Protein AF-A0A8C4XN79-F1 (afdb_monomer_lite)

Structure (mmCIF, N/CA/C/O backbone):
data_AF-A0A8C4XN79-F1
#
_entry.id   AF-A0A8C4XN79-F1
#
loop_
_atom_site.group_PDB
_atom_site.id
_atom_site.type_symbol
_atom_site.label_atom_id
_atom_site.label_alt_id
_atom_site.label_comp_id
_atom_site.label_asym_id
_atom_site.label_entity_id
_atom_site.label_seq_id
_atom_site.pdbx_PDB_ins_code
_atom_site.Cartn_x
_atom_site.Cartn_y
_atom_site.Cartn_z
_atom_site.occupancy
_atom_site.B_iso_or_equiv
_atom_site.auth_seq_id
_atom_site.auth_comp_id
_atom_site.auth_asym_id
_atom_site.auth_atom_id
_atom_site.pdbx_PDB_model_num
ATOM 1 N N . LEU A 1 1 ? 3.805 69.579 14.921 1.00 43.69 1 LEU A N 1
ATOM 2 C CA . LEU A 1 1 ? 2.885 69.378 13.776 1.00 43.69 1 LEU A CA 1
ATOM 3 C C . LEU A 1 1 ? 3.523 68.301 12.902 1.00 43.69 1 LEU A C 1
ATOM 5 O O . LEU A 1 1 ? 4.630 68.529 12.460 1.00 43.69 1 LEU A O 1
ATOM 9 N N . GLY A 1 2 ? 3.004 67.099 12.704 1.00 46.47 2 GLY A N 1
ATOM 10 C CA . GLY A 1 2 ? 1.714 66.540 13.060 1.00 46.47 2 GLY A CA 1
ATOM 11 C C . GLY A 1 2 ? 1.838 65.043 13.346 1.00 46.47 2 GLY A C 1
ATOM 12 O O . GLY A 1 2 ? 2.833 64.395 13.024 1.00 46.47 2 GLY A O 1
ATOM 13 N N . GLN A 1 3 ? 0.814 64.550 14.029 1.00 43.94 3 GLN A N 1
ATOM 14 C CA . GLN A 1 3 ? 0.565 63.145 14.293 1.00 43.94 3 GLN A CA 1
ATOM 15 C C . GLN A 1 3 ? 0.456 62.364 12.977 1.00 43.94 3 GLN A C 1
ATOM 17 O O . GLN A 1 3 ? -0.151 62.855 12.030 1.00 43.94 3 GLN A O 1
ATOM 22 N N . VAL A 1 4 ? 0.970 61.134 12.944 1.00 50.03 4 VAL A N 1
ATOM 23 C CA . VAL A 1 4 ? 0.563 60.135 11.945 1.00 50.03 4 VAL A CA 1
ATOM 24 C C . VAL A 1 4 ? -0.062 58.965 12.691 1.00 50.03 4 VAL A C 1
ATOM 26 O O . VAL A 1 4 ? 0.582 58.013 13.119 1.00 50.03 4 VAL A O 1
ATOM 29 N N . GLU A 1 5 ? -1.327 59.211 12.989 1.00 49.41 5 GLU A N 1
ATOM 30 C CA . GLU A 1 5 ? -2.488 58.338 12.878 1.00 49.41 5 GLU A CA 1
ATOM 31 C C . GLU A 1 5 ? -2.290 56.812 12.875 1.00 49.41 5 GLU A C 1
ATOM 33 O O . GLU A 1 5 ? -1.702 56.182 11.996 1.00 49.41 5 GLU A O 1
ATOM 38 N N . VAL A 1 6 ? -2.914 56.227 13.894 1.00 50.88 6 VAL A N 1
ATOM 39 C CA . VAL A 1 6 ? -3.158 54.809 14.125 1.00 50.88 6 VAL A CA 1
ATOM 40 C C . VAL A 1 6 ? -4.027 54.230 13.005 1.00 50.88 6 VAL A C 1
ATOM 42 O O . VAL A 1 6 ? -5.149 54.674 12.796 1.00 50.88 6 VAL A O 1
ATOM 45 N N . SER A 1 7 ? -3.577 53.151 12.365 1.00 47.12 7 SER A N 1
ATOM 46 C CA . SER A 1 7 ? -4.449 52.283 11.560 1.00 47.12 7 SER A CA 1
ATOM 47 C C . SER A 1 7 ? -4.355 50.837 12.039 1.00 47.12 7 SER A C 1
ATOM 49 O O . SER A 1 7 ? -3.607 50.009 11.523 1.00 47.12 7 SER A O 1
ATOM 51 N N . ARG A 1 8 ? -5.144 50.530 13.076 1.00 52.97 8 ARG A N 1
ATOM 52 C CA . ARG A 1 8 ? -5.480 49.160 13.481 1.00 52.97 8 ARG A CA 1
ATOM 53 C C . ARG A 1 8 ? -6.536 48.617 12.519 1.00 52.97 8 ARG A C 1
ATOM 55 O O . ARG A 1 8 ? -7.721 48.894 12.675 1.00 52.97 8 ARG A O 1
ATOM 62 N N . GLN A 1 9 ? -6.116 47.815 11.546 1.00 51.97 9 GLN A N 1
ATOM 63 C CA . GLN A 1 9 ? -7.045 47.048 10.716 1.00 51.97 9 GLN A CA 1
ATOM 64 C C . GLN A 1 9 ? -7.638 45.894 11.539 1.00 51.97 9 GLN A C 1
ATOM 66 O O . GLN A 1 9 ? -6.964 44.922 11.880 1.00 51.97 9 GLN A O 1
ATOM 71 N N . PHE A 1 10 ? -8.913 46.036 11.895 1.00 43.09 10 PHE A N 1
ATOM 72 C CA . PHE A 1 10 ? -9.718 45.036 12.590 1.00 43.09 10 PHE A CA 1
ATOM 73 C C . PHE A 1 10 ? -10.277 44.044 11.556 1.00 43.09 10 PHE A C 1
ATOM 75 O O . PHE A 1 10 ? -11.201 44.354 10.808 1.00 43.09 10 PHE A O 1
ATOM 82 N N . ILE A 1 11 ? -9.706 42.840 11.482 1.00 51.78 11 ILE A N 1
ATOM 83 C CA . ILE A 1 11 ? -10.204 41.779 10.595 1.00 51.78 11 ILE A CA 1
ATOM 84 C C . ILE A 1 11 ? -11.371 41.067 11.288 1.00 51.78 11 ILE A C 1
ATOM 86 O O . ILE A 1 11 ? -11.181 40.272 12.212 1.00 51.78 11 ILE A O 1
ATOM 90 N N . HIS A 1 12 ? -12.593 41.321 10.819 1.00 50.78 12 HIS A N 1
ATOM 91 C CA . HIS A 1 12 ? -13.778 40.561 11.210 1.00 50.78 12 HIS A CA 1
ATOM 92 C C . HIS A 1 12 ? -13.696 39.123 10.669 1.00 50.78 12 HIS A C 1
ATOM 94 O O . HIS A 1 12 ? -13.828 38.876 9.471 1.00 50.78 12 HIS A O 1
ATOM 100 N N . LYS A 1 13 ? -13.528 38.136 11.558 1.00 50.53 13 LYS A N 1
ATOM 101 C CA . LYS A 1 13 ? -13.723 36.717 11.224 1.00 50.53 13 LYS A CA 1
ATOM 102 C C . LYS A 1 13 ? -15.222 36.417 11.146 1.00 50.53 13 LYS A C 1
ATOM 104 O O . LYS A 1 13 ? -15.868 36.158 12.158 1.00 50.53 13 LYS A O 1
ATOM 109 N N . SER A 1 14 ? -15.768 36.442 9.934 1.00 48.00 14 SER A N 1
ATOM 110 C CA . SER A 1 14 ? -17.121 35.964 9.640 1.00 48.00 14 SER A CA 1
ATOM 111 C C . SER A 1 14 ? -17.195 34.442 9.830 1.00 48.00 14 SER A C 1
ATOM 113 O O . SER A 1 14 ? -16.589 33.676 9.079 1.00 48.00 14 SER A O 1
ATOM 115 N N . GLN A 1 15 ? -17.919 33.983 10.855 1.00 52.91 15 GLN A N 1
ATOM 116 C CA . GLN A 1 15 ? -18.261 32.569 11.019 1.00 52.91 15 GLN A CA 1
ATOM 117 C C . GLN A 1 15 ? -19.412 32.206 10.071 1.00 52.91 15 GLN A C 1
ATOM 119 O O . GLN A 1 15 ? -20.585 32.369 10.405 1.00 52.91 15 GLN A O 1
ATOM 124 N N . ARG A 1 16 ? -19.095 31.647 8.899 1.00 50.12 16 ARG A N 1
ATOM 125 C CA . ARG A 1 16 ? -20.084 30.921 8.089 1.00 50.12 16 ARG A CA 1
ATOM 126 C C . ARG A 1 16 ? -20.371 29.565 8.740 1.00 50.12 16 ARG A C 1
ATOM 128 O O . ARG A 1 16 ? -19.632 28.603 8.549 1.00 50.12 16 ARG A O 1
ATOM 135 N N . ARG A 1 17 ? -21.458 29.478 9.514 1.00 51.34 17 ARG A N 1
ATOM 136 C CA . ARG A 1 17 ? -22.059 28.194 9.909 1.00 51.34 17 ARG A CA 1
ATOM 137 C C . ARG A 1 17 ? -22.657 27.532 8.668 1.00 51.34 17 ARG A C 1
ATOM 139 O O . ARG A 1 17 ? -23.743 27.899 8.233 1.00 51.34 17 ARG A O 1
ATOM 146 N N . PHE A 1 18 ? -21.972 26.534 8.121 1.00 43.84 18 PHE A N 1
ATOM 147 C CA . PHE A 1 18 ? -22.577 25.609 7.167 1.00 43.84 18 PHE A CA 1
ATOM 148 C C . PHE A 1 18 ? -23.538 24.681 7.917 1.00 43.84 18 PHE A C 1
ATOM 150 O O . PHE A 1 18 ? -23.127 23.786 8.655 1.00 43.84 18 PHE A O 1
ATOM 157 N N . ARG A 1 19 ? -24.839 24.931 7.759 1.00 52.09 19 ARG A N 1
ATOM 158 C CA . ARG A 1 19 ? -25.913 24.064 8.244 1.00 52.09 19 ARG A CA 1
ATOM 159 C C . ARG A 1 19 ? -26.124 22.964 7.201 1.00 52.09 19 ARG A C 1
ATOM 161 O O . ARG A 1 19 ? -26.831 23.164 6.221 1.00 52.09 19 ARG A O 1
ATOM 168 N N . LEU A 1 20 ? -25.466 21.820 7.379 1.00 53.00 20 LEU A N 1
ATOM 169 C CA . LEU A 1 20 ? -25.730 20.639 6.557 1.00 53.00 20 LEU A CA 1
ATOM 170 C C . LEU A 1 20 ? -27.061 20.030 7.006 1.00 53.00 20 LEU A C 1
ATOM 172 O O . LEU A 1 20 ? -27.154 19.419 8.070 1.00 53.00 20 LEU A O 1
ATOM 176 N N . HIS A 1 21 ? -28.103 20.237 6.206 1.00 55.97 21 HIS A N 1
ATOM 177 C CA . HIS A 1 21 ? -29.337 19.475 6.310 1.00 55.97 21 HIS A CA 1
ATOM 178 C C . HIS A 1 21 ? -29.044 18.043 5.847 1.00 55.97 21 HIS A C 1
ATOM 180 O O . HIS A 1 21 ? -28.677 17.814 4.697 1.00 55.97 21 HIS A O 1
ATOM 186 N N . LEU A 1 22 ? -29.164 17.083 6.763 1.00 48.03 22 LEU A N 1
ATOM 187 C CA . LEU A 1 22 ? -29.138 15.660 6.445 1.00 48.03 22 LEU A CA 1
ATOM 188 C C . LEU A 1 22 ? -30.399 15.324 5.643 1.00 48.03 22 LEU A C 1
ATOM 190 O O . LEU A 1 22 ? -31.500 15.242 6.184 1.00 48.03 22 LEU A O 1
ATOM 194 N N . PHE A 1 23 ? -30.209 15.164 4.339 1.00 42.38 23 PHE A N 1
ATOM 195 C CA . PHE A 1 23 ? -31.161 14.572 3.413 1.00 42.38 23 PHE A CA 1
ATOM 196 C C . PHE A 1 23 ? -31.380 13.109 3.838 1.00 42.38 23 PHE A C 1
ATOM 198 O O . PHE A 1 23 ? -30.448 12.307 3.808 1.00 42.38 23 PHE A O 1
ATOM 205 N N . SER A 1 24 ? -32.581 12.772 4.309 1.00 49.34 24 SER A N 1
ATOM 206 C CA . SER A 1 24 ? -32.962 11.382 4.593 1.00 49.34 24 SER A CA 1
ATOM 207 C C . SER A 1 24 ? -33.430 10.730 3.291 1.00 49.34 24 SER A C 1
ATOM 209 O O . SER A 1 24 ? -34.376 11.246 2.695 1.00 49.34 24 SER A O 1
ATOM 211 N N . PRO A 1 25 ? -32.834 9.620 2.823 1.00 50.78 25 PRO A N 1
ATOM 212 C CA . PRO A 1 25 ? -33.398 8.887 1.707 1.00 50.78 25 PRO A CA 1
ATOM 213 C C . PRO A 1 25 ? -34.549 8.016 2.215 1.00 50.78 25 PRO A C 1
ATOM 215 O O . PRO A 1 25 ? -34.358 7.104 3.021 1.00 50.78 25 PRO A O 1
ATOM 218 N N . ALA A 1 26 ? -35.753 8.328 1.740 1.00 47.53 26 ALA A N 1
ATOM 219 C CA . ALA A 1 26 ? -36.916 7.465 1.848 1.00 47.53 26 ALA A CA 1
ATOM 220 C C . ALA A 1 26 ? -36.647 6.150 1.099 1.00 47.53 26 ALA A C 1
ATOM 222 O O . ALA A 1 26 ? -36.217 6.150 -0.055 1.00 47.53 26 ALA A O 1
ATOM 223 N N . LEU A 1 27 ? -36.894 5.025 1.767 1.00 46.56 27 LEU A N 1
ATOM 224 C CA . LEU A 1 27 ? -36.849 3.699 1.162 1.00 46.56 27 LEU A CA 1
ATOM 225 C C . LEU A 1 27 ? -37.994 3.577 0.146 1.00 46.56 27 LEU A C 1
ATOM 227 O O . LEU A 1 27 ? -39.161 3.493 0.528 1.00 46.56 27 LEU A O 1
ATOM 231 N N . LEU A 1 28 ? -37.657 3.550 -1.146 1.00 43.03 28 LEU A N 1
ATOM 232 C CA . LEU A 1 28 ? -38.574 3.098 -2.187 1.00 43.03 28 LEU A CA 1
ATOM 233 C C . LEU A 1 28 ? -38.871 1.610 -1.971 1.00 43.03 28 LEU A C 1
ATOM 235 O O . LEU A 1 28 ? -38.028 0.739 -2.186 1.00 43.03 28 LEU A O 1
ATOM 239 N N . ARG A 1 29 ? -40.103 1.333 -1.552 1.00 41.06 29 ARG A N 1
ATOM 240 C CA . ARG A 1 29 ? -40.714 0.007 -1.551 1.00 41.06 29 ARG A CA 1
ATOM 241 C C . ARG A 1 29 ? -41.004 -0.376 -3.003 1.00 41.06 29 ARG A C 1
ATOM 243 O O . ARG A 1 29 ? -41.973 0.100 -3.585 1.00 41.06 29 ARG A O 1
ATOM 250 N N . SER A 1 30 ? -40.147 -1.205 -3.595 1.00 43.47 30 SER A N 1
ATOM 251 C CA . SER A 1 30 ? -40.424 -1.830 -4.890 1.00 43.47 30 SER A CA 1
ATOM 252 C C . SER A 1 30 ? -41.554 -2.846 -4.718 1.00 43.47 30 SER A C 1
ATOM 254 O O . SER A 1 30 ? -41.445 -3.798 -3.948 1.00 43.47 30 SER A O 1
ATOM 256 N N . SER A 1 31 ? -42.670 -2.581 -5.391 1.00 46.28 31 SER A N 1
ATOM 257 C CA . SER A 1 31 ? -43.818 -3.469 -5.512 1.00 46.28 31 SER A CA 1
ATOM 258 C C . SER A 1 31 ? -43.579 -4.404 -6.696 1.00 46.28 31 SER A C 1
ATOM 260 O O . SER A 1 31 ? -43.940 -4.071 -7.823 1.00 46.28 31 SER A O 1
ATOM 262 N N . SER A 1 32 ? -42.977 -5.570 -6.463 1.00 46.53 32 SER A N 1
ATOM 263 C CA . SER A 1 32 ? -43.053 -6.678 -7.415 1.00 46.53 32 SER A CA 1
ATOM 264 C C . SER A 1 32 ? -44.368 -7.421 -7.185 1.00 46.53 32 SER A C 1
ATOM 266 O O . SER A 1 32 ? -44.519 -8.217 -6.259 1.00 46.53 32 SER A O 1
ATOM 268 N N . GLY A 1 33 ? -45.357 -7.113 -8.024 1.00 50.25 33 GLY A N 1
ATOM 269 C CA . GLY A 1 33 ? -46.567 -7.912 -8.136 1.00 50.25 33 GLY A CA 1
ATOM 270 C C . GLY A 1 33 ? -46.203 -9.296 -8.662 1.00 50.25 33 GLY A C 1
ATOM 271 O O . GLY A 1 33 ? -45.730 -9.432 -9.786 1.00 50.25 33 GLY A O 1
ATOM 272 N N . SER A 1 34 ? -46.416 -10.319 -7.843 1.00 44.28 34 SER A N 1
ATOM 273 C CA . SER A 1 34 ? -46.458 -11.705 -8.293 1.00 44.28 34 SER A CA 1
ATOM 274 C C . SER A 1 34 ? -47.872 -12.198 -8.013 1.00 44.28 34 SER A C 1
ATOM 276 O O . SER A 1 34 ? -48.238 -12.437 -6.862 1.00 44.28 34 SER A O 1
ATOM 278 N N . SER A 1 35 ? -48.707 -12.220 -9.056 1.00 46.69 35 SER A N 1
ATOM 279 C C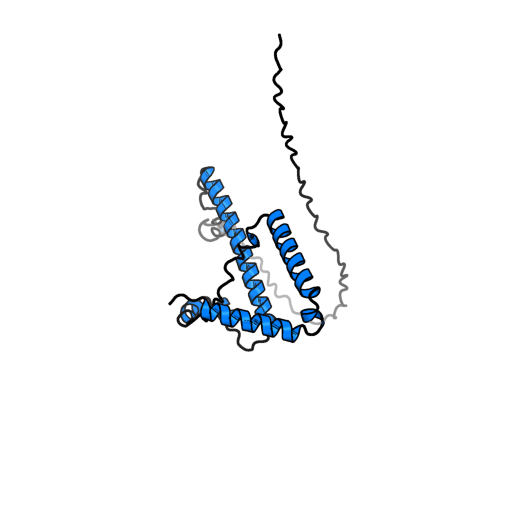A . SER A 1 35 ? -50.068 -12.741 -8.979 1.00 46.69 35 SER A CA 1
ATOM 280 C C . SER A 1 35 ? -49.991 -14.251 -8.795 1.00 46.69 35 SER A C 1
ATOM 282 O O . SER A 1 35 ? -49.623 -14.986 -9.712 1.00 46.69 35 SER A O 1
ATOM 284 N N . TRP A 1 36 ? -50.317 -14.713 -7.597 1.00 46.03 36 TRP A N 1
ATOM 285 C CA . TRP A 1 36 ? -50.472 -16.131 -7.320 1.00 46.03 36 TRP A CA 1
ATOM 286 C C . TRP A 1 36 ? -51.789 -16.604 -7.951 1.00 46.03 36 TRP A C 1
ATOM 288 O O . TRP A 1 36 ? -52.860 -16.139 -7.564 1.00 46.03 36 TRP A O 1
ATOM 298 N N . VAL A 1 37 ? -51.710 -17.494 -8.942 1.00 58.62 37 VAL A N 1
ATOM 299 C CA . VAL A 1 37 ? -52.872 -18.210 -9.490 1.00 58.62 37 VAL A CA 1
ATOM 300 C C . VAL A 1 37 ? -52.920 -19.581 -8.813 1.00 58.62 37 VAL A C 1
ATOM 302 O O . VAL A 1 37 ? -51.930 -20.311 -8.890 1.00 58.62 37 VAL A O 1
ATOM 305 N N . PRO A 1 38 ? -54.017 -19.952 -8.130 1.00 63.94 38 PRO A N 1
ATOM 306 C CA . PRO A 1 38 ? -54.120 -21.264 -7.503 1.00 63.94 38 PRO A CA 1
ATOM 307 C C . PRO A 1 38 ? -54.410 -22.368 -8.543 1.00 63.94 38 PRO A C 1
ATOM 309 O O . PRO A 1 38 ? -55.173 -22.133 -9.483 1.00 63.94 38 PRO A O 1
ATOM 312 N N . PRO A 1 39 ? -53.841 -23.580 -8.387 1.00 67.25 39 PRO A N 1
ATOM 313 C CA . PRO A 1 39 ? -54.170 -24.737 -9.221 1.00 67.25 39 PRO A CA 1
ATOM 314 C C . PRO A 1 39 ? -55.538 -25.355 -8.848 1.00 67.25 39 PRO A C 1
ATOM 316 O O . PRO A 1 39 ? -56.005 -25.173 -7.719 1.00 67.25 39 PRO A O 1
ATOM 319 N N . PRO A 1 40 ? -56.193 -26.089 -9.773 1.00 60.50 40 PRO A N 1
ATOM 320 C CA . PRO A 1 40 ? -57.536 -26.626 -9.569 1.00 60.50 40 PRO A CA 1
ATOM 321 C C . PRO A 1 40 ? -57.562 -27.789 -8.568 1.00 60.50 40 PRO A C 1
ATOM 323 O O . PRO A 1 40 ? -56.630 -28.586 -8.470 1.00 60.50 40 PRO A O 1
ATOM 326 N N . ALA A 1 41 ? -58.670 -27.868 -7.831 1.00 53.31 41 ALA A N 1
ATOM 327 C CA . ALA A 1 41 ? -58.903 -28.822 -6.756 1.00 53.31 41 ALA A CA 1
ATOM 328 C C . ALA A 1 41 ? -58.930 -30.286 -7.240 1.00 53.31 41 ALA A C 1
ATOM 330 O O . ALA A 1 41 ? -59.627 -30.587 -8.213 1.00 53.31 41 ALA A O 1
ATOM 331 N N . PRO A 1 42 ? -58.280 -31.224 -6.525 1.00 47.28 42 PRO A N 1
ATOM 332 C CA . PRO A 1 42 ? -58.563 -32.636 -6.687 1.00 47.28 42 PRO A CA 1
ATOM 333 C C . PRO A 1 42 ? -59.823 -33.035 -5.908 1.00 47.28 42 PRO A C 1
ATOM 335 O O . PRO A 1 42 ? -59.984 -32.789 -4.713 1.00 47.28 42 PRO A O 1
ATOM 338 N N . SER A 1 43 ? -60.705 -33.658 -6.681 1.00 51.03 43 SER A N 1
ATOM 339 C CA . SER A 1 43 ? -61.895 -34.440 -6.365 1.00 51.03 43 SER A CA 1
ATOM 340 C C . SER A 1 43 ? -61.923 -35.161 -5.016 1.00 51.03 43 SER A C 1
ATOM 342 O O . SER A 1 43 ? -60.962 -35.806 -4.599 1.00 51.03 43 SER A O 1
ATOM 344 N N . GLN A 1 44 ? -63.117 -35.143 -4.421 1.00 53.53 44 GLN A N 1
ATOM 345 C CA . GLN A 1 44 ? -63.514 -35.916 -3.252 1.00 53.53 44 GLN A CA 1
ATOM 346 C C . GLN A 1 44 ? -63.206 -37.410 -3.392 1.00 53.53 44 GLN A C 1
ATOM 348 O O . GLN A 1 44 ? -63.661 -38.048 -4.341 1.00 53.53 44 GLN A O 1
ATOM 353 N N . GLN A 1 45 ? -62.559 -37.980 -2.376 1.00 46.72 45 GLN A N 1
ATOM 354 C CA . GLN A 1 45 ? -62.860 -39.323 -1.882 1.00 46.72 45 GLN A CA 1
ATOM 355 C C . GLN A 1 45 ? -62.192 -39.551 -0.525 1.00 46.72 45 GLN A C 1
ATOM 357 O O . GLN A 1 45 ? -60.995 -39.337 -0.360 1.00 46.72 45 GLN A O 1
ATOM 362 N N . GLY A 1 46 ? -62.991 -39.998 0.444 1.00 39.44 46 GLY A N 1
ATOM 363 C CA . GLY A 1 46 ? -62.516 -40.427 1.757 1.00 39.44 46 GLY A CA 1
ATOM 364 C C . GLY A 1 46 ? -63.291 -39.809 2.912 1.00 39.44 46 GLY A C 1
ATOM 365 O O . GLY A 1 46 ? -62.763 -38.968 3.633 1.00 39.44 46 GLY A O 1
ATOM 366 N N . ARG A 1 47 ? -64.534 -40.263 3.132 1.00 50.22 47 ARG A N 1
ATOM 367 C CA . ARG A 1 47 ? -65.183 -40.129 4.444 1.00 50.22 47 ARG A CA 1
ATOM 368 C C . ARG A 1 47 ? -64.276 -40.786 5.481 1.00 50.22 47 ARG A C 1
ATOM 370 O O . ARG A 1 47 ? -64.116 -42.003 5.471 1.00 50.22 47 ARG A O 1
ATOM 377 N N . ARG A 1 48 ? -63.725 -39.990 6.389 1.00 50.34 48 ARG A N 1
ATOM 378 C CA . ARG A 1 48 ? -63.273 -40.463 7.695 1.00 50.34 48 ARG A CA 1
ATOM 379 C C . ARG A 1 48 ? -64.209 -39.860 8.729 1.00 50.34 48 ARG A C 1
ATOM 381 O O . ARG A 1 48 ? -64.467 -38.662 8.724 1.00 50.34 48 ARG A O 1
ATOM 388 N N . THR A 1 49 ? -64.797 -40.739 9.524 1.00 52.09 49 THR A N 1
ATOM 389 C CA . THR A 1 49 ? -65.696 -40.434 10.632 1.00 52.09 49 THR A CA 1
ATOM 390 C C . THR A 1 49 ? -65.025 -39.448 11.579 1.00 52.09 49 THR A C 1
ATOM 392 O O . THR A 1 49 ? -63.941 -39.730 12.088 1.00 52.09 49 THR A O 1
ATOM 395 N N . ALA A 1 50 ? -65.660 -38.297 11.795 1.00 52.97 50 ALA A N 1
ATOM 396 C CA . ALA A 1 50 ? -65.245 -37.343 12.807 1.00 52.97 50 ALA A CA 1
ATOM 397 C C . ALA A 1 50 ? -65.474 -37.976 14.183 1.00 52.97 50 ALA A C 1
ATOM 399 O O . ALA A 1 50 ? -66.606 -38.056 14.660 1.00 52.97 50 ALA A O 1
ATOM 400 N N . VAL A 1 51 ? -64.405 -38.460 14.809 1.00 53.75 51 VAL A N 1
ATOM 401 C CA . VAL A 1 51 ? -64.369 -38.477 16.267 1.00 53.75 51 VAL A CA 1
ATOM 402 C C . VAL A 1 51 ? -64.280 -37.012 16.687 1.00 53.75 51 VAL A C 1
ATOM 404 O O . VAL A 1 51 ? -63.448 -36.257 16.184 1.00 53.75 51 VAL A O 1
ATOM 407 N N . ASN A 1 52 ? -65.235 -36.563 17.497 1.00 62.31 52 ASN A N 1
ATOM 408 C CA . ASN A 1 52 ? -65.238 -35.210 18.038 1.00 62.31 52 ASN A CA 1
ATOM 409 C C . ASN A 1 52 ? -64.108 -35.120 19.072 1.00 62.31 52 ASN A C 1
ATOM 411 O O . ASN A 1 52 ? -64.327 -35.312 20.263 1.00 62.31 52 ASN A O 1
ATOM 415 N N . ASP A 1 53 ? -62.897 -34.829 18.601 1.00 56.59 53 ASP A N 1
ATOM 416 C CA . ASP A 1 53 ? -61.707 -34.618 19.437 1.00 56.59 53 ASP A CA 1
ATOM 417 C C . ASP A 1 53 ? -61.775 -33.304 20.244 1.00 56.59 53 ASP A C 1
ATOM 419 O O . ASP A 1 53 ? -60.922 -33.028 21.085 1.00 56.59 53 ASP A O 1
ATOM 423 N N . PHE A 1 54 ? -62.815 -32.493 20.031 1.00 56.38 54 PHE A N 1
ATOM 424 C CA . PHE A 1 54 ? -63.088 -31.273 20.786 1.00 56.38 54 PHE A CA 1
ATOM 425 C C . PHE A 1 54 ? -64.157 -31.524 21.848 1.00 56.38 54 PHE A C 1
ATOM 427 O O . PHE A 1 54 ? -65.262 -30.985 21.791 1.00 56.38 54 PHE A O 1
ATOM 434 N N . CYS A 1 55 ? -63.822 -32.335 22.851 1.00 62.88 55 CYS A N 1
ATOM 435 C CA . CYS A 1 55 ? -64.479 -32.176 24.140 1.00 62.88 55 CYS A CA 1
ATOM 436 C C . CYS A 1 55 ? -64.028 -30.815 24.685 1.00 62.88 55 CYS A C 1
ATOM 438 O O . CYS A 1 55 ? -62.832 -30.605 24.898 1.00 62.88 55 CYS A O 1
ATOM 440 N N . ALA A 1 56 ? -64.956 -29.865 24.821 1.00 65.81 56 ALA A N 1
ATOM 441 C CA . ALA A 1 56 ? -64.654 -28.570 25.414 1.00 65.81 56 ALA A CA 1
ATOM 442 C C . ALA A 1 56 ? -64.066 -28.818 26.813 1.00 65.81 56 ALA A C 1
ATOM 444 O O . ALA A 1 56 ? -64.745 -29.433 27.640 1.00 65.81 56 ALA A O 1
ATOM 445 N N . PRO A 1 57 ? -62.818 -28.405 27.092 1.00 66.88 57 PRO A N 1
ATOM 446 C CA . PRO A 1 57 ? -62.247 -28.607 28.410 1.00 66.88 57 PRO A CA 1
ATOM 447 C C . PRO A 1 57 ? -63.099 -27.833 29.416 1.00 66.88 57 PRO A C 1
ATOM 449 O O . PRO A 1 57 ? -63.323 -26.634 29.242 1.00 66.88 57 PRO A O 1
ATOM 452 N N . THR A 1 58 ? -63.586 -28.507 30.455 1.00 70.56 58 THR A N 1
ATOM 453 C CA . THR A 1 58 ? -64.221 -27.854 31.601 1.00 70.56 58 THR A CA 1
ATOM 454 C C . THR A 1 58 ? -63.138 -27.062 32.329 1.00 70.56 58 THR A C 1
ATOM 456 O O . THR A 1 58 ? -62.371 -27.616 33.113 1.00 70.56 58 THR A O 1
ATOM 459 N N . ILE A 1 59 ? -62.998 -25.781 31.985 1.00 69.88 59 ILE A N 1
ATOM 460 C CA . ILE A 1 59 ? -62.001 -24.894 32.586 1.00 69.88 59 ILE A CA 1
ATOM 461 C C . ILE A 1 59 ? -62.597 -24.353 33.883 1.00 69.88 59 ILE A C 1
ATOM 463 O O . ILE A 1 59 ? -63.527 -23.550 33.864 1.00 69.88 59 ILE A O 1
ATOM 467 N N . ASP A 1 60 ? -62.056 -24.817 35.001 1.00 72.56 60 ASP A N 1
ATOM 468 C CA . ASP A 1 60 ? -62.445 -24.389 36.341 1.00 72.56 60 ASP A CA 1
ATOM 469 C C . ASP A 1 60 ? -61.967 -22.935 36.573 1.00 72.56 60 ASP A C 1
ATOM 471 O O . ASP A 1 60 ? -60.774 -22.665 36.366 1.00 72.56 60 ASP A 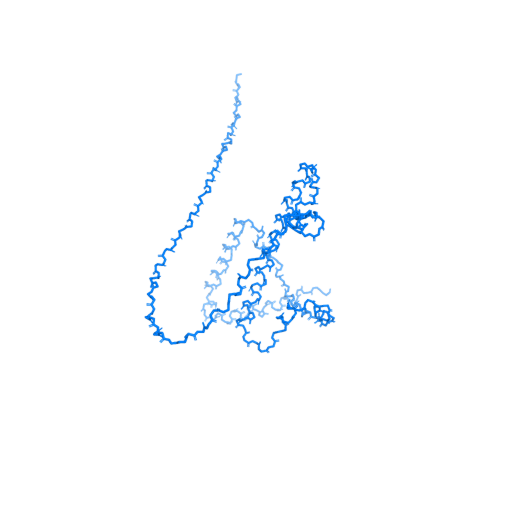O 1
ATOM 475 N N . PRO A 1 61 ? -62.833 -21.969 36.951 1.00 74.44 61 PRO A N 1
ATOM 476 C CA . PRO A 1 61 ? -62.483 -20.543 37.034 1.00 74.44 61 PRO A CA 1
ATOM 477 C C . PRO A 1 61 ? -61.306 -20.239 37.970 1.00 74.44 61 PRO A C 1
ATOM 479 O O . PRO A 1 61 ? -60.548 -19.302 37.715 1.00 74.44 61 PRO A O 1
ATOM 482 N N . ASP A 1 62 ? -61.080 -21.067 38.989 1.00 68.12 62 ASP A N 1
ATOM 483 C CA . ASP A 1 62 ? -59.960 -20.903 39.918 1.00 68.12 62 ASP A CA 1
ATOM 484 C C . ASP A 1 62 ? -58.601 -21.249 39.278 1.00 68.12 62 ASP A C 1
ATOM 486 O O . ASP A 1 62 ? -57.569 -20.694 39.657 1.00 68.12 62 ASP A O 1
ATOM 490 N N . THR A 1 63 ? -58.581 -22.083 38.229 1.00 66.06 63 THR A N 1
ATOM 491 C CA . THR A 1 63 ? -57.355 -22.422 37.474 1.00 66.06 63 THR A CA 1
ATOM 492 C C . THR A 1 63 ? -56.938 -21.342 36.469 1.00 66.06 63 THR A C 1
ATOM 494 O O . THR A 1 63 ? -55.781 -21.307 36.037 1.00 66.06 63 THR A O 1
ATOM 497 N N . LEU A 1 64 ? -57.850 -20.423 36.125 1.00 67.19 64 LEU A N 1
ATOM 498 C CA . LEU A 1 64 ? -57.563 -19.242 35.302 1.00 67.19 64 LEU A CA 1
ATOM 499 C C . LEU A 1 64 ? -56.814 -18.159 36.085 1.00 67.19 64 LEU A C 1
ATOM 501 O O . LEU A 1 64 ? -56.109 -17.344 35.484 1.00 67.19 64 LEU A O 1
ATOM 505 N N . VAL A 1 65 ? -56.899 -18.166 37.419 1.00 75.00 65 VAL A N 1
ATOM 506 C CA . VAL A 1 65 ? -56.128 -17.265 38.281 1.00 75.00 65 VAL A CA 1
ATOM 507 C C . VAL A 1 65 ? -54.725 -17.836 38.472 1.00 75.00 65 VAL A C 1
ATOM 509 O O . VAL A 1 65 ? -54.286 -18.220 39.554 1.00 75.00 65 VAL A O 1
ATOM 512 N N . LYS A 1 66 ? -53.969 -17.870 37.376 1.00 67.94 66 LYS A N 1
ATOM 513 C CA . LYS A 1 66 ? -52.537 -18.139 37.415 1.00 67.94 66 LYS A CA 1
ATOM 514 C C . LYS A 1 66 ? -51.870 -16.904 38.017 1.00 67.94 66 LYS A C 1
ATOM 516 O O . LYS A 1 66 ? -51.605 -15.930 37.313 1.00 67.94 66 LYS A O 1
ATOM 521 N N . LYS A 1 67 ? -51.619 -16.923 39.331 1.00 67.06 67 LYS A N 1
ATOM 522 C CA . LYS A 1 67 ? -50.649 -16.025 39.972 1.00 67.06 67 LYS A CA 1
ATOM 523 C C . LYS A 1 67 ? -49.315 -16.310 39.284 1.00 67.06 67 LYS A C 1
ATOM 525 O O . LYS A 1 67 ? -48.632 -17.273 39.617 1.00 67.06 67 LYS A O 1
ATOM 530 N N . LEU A 1 68 ? -49.014 -15.552 38.235 1.00 60.19 68 LEU A N 1
ATOM 531 C CA . LEU A 1 68 ? -47.698 -15.543 37.626 1.00 60.19 68 LEU A CA 1
ATOM 532 C C . LEU A 1 68 ? -46.755 -15.069 38.719 1.00 60.19 68 LEU A C 1
ATOM 534 O O . LEU A 1 68 ? -46.706 -13.880 39.025 1.00 60.19 68 LEU A O 1
ATOM 538 N N . ASP A 1 69 ? -46.070 -16.019 39.345 1.00 62.25 69 ASP A N 1
ATOM 539 C CA . ASP A 1 69 ? -44.904 -15.699 40.136 1.00 62.25 69 ASP A CA 1
ATOM 540 C C . ASP A 1 69 ? -43.934 -14.998 39.185 1.00 62.25 69 ASP A C 1
ATOM 542 O O . ASP A 1 69 ? -43.459 -15.577 38.198 1.00 62.25 69 ASP A O 1
ATOM 546 N N . LEU A 1 70 ? -43.747 -13.701 39.428 1.00 56.97 70 LEU A N 1
ATOM 547 C CA . LEU A 1 70 ? -42.970 -12.792 38.586 1.00 56.97 70 LEU A CA 1
ATOM 548 C C . LEU A 1 70 ? -41.507 -13.252 38.453 1.00 56.97 70 LEU A C 1
ATOM 550 O O . LEU A 1 70 ? -40.772 -12.707 37.630 1.00 56.97 70 LEU A O 1
ATOM 554 N N . ASP A 1 71 ? -41.107 -14.273 39.213 1.00 57.47 71 ASP A N 1
ATOM 555 C CA . ASP A 1 71 ? -39.742 -14.760 39.318 1.00 57.47 71 ASP A CA 1
ATOM 556 C C . ASP A 1 71 ? -39.404 -15.955 38.407 1.00 57.47 71 ASP A C 1
ATOM 558 O O . ASP A 1 71 ? -38.235 -16.284 38.224 1.00 57.47 71 ASP A O 1
ATOM 562 N N . SER A 1 72 ? -40.384 -16.599 37.756 1.00 60.22 72 SER A N 1
ATOM 563 C CA . SER A 1 72 ? -40.090 -17.857 37.043 1.00 60.22 72 SER A CA 1
ATOM 564 C C . SER A 1 72 ? -39.878 -17.737 35.529 1.00 60.22 72 SER A C 1
ATOM 566 O O . SER A 1 72 ? -39.068 -18.484 34.982 1.00 60.22 72 SER A O 1
ATOM 568 N N . ARG A 1 73 ? -40.535 -16.814 34.804 1.00 55.94 73 ARG A N 1
ATOM 569 C CA . ARG A 1 73 ? -40.316 -16.634 33.346 1.00 55.94 73 ARG A CA 1
ATOM 570 C C . ARG A 1 73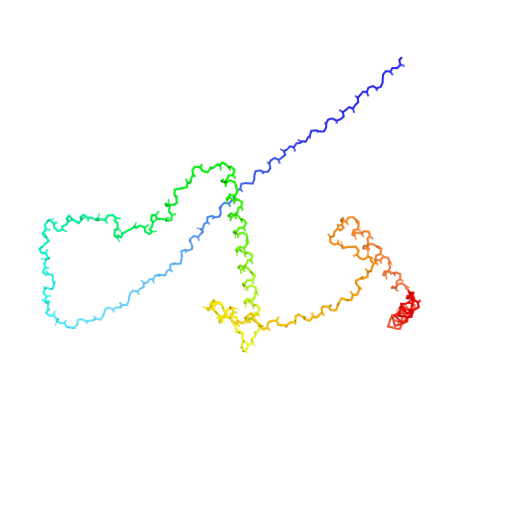 ? -40.704 -15.239 32.829 1.00 55.94 73 ARG A C 1
ATOM 572 O O . ARG A 1 73 ? -41.742 -15.109 32.197 1.00 55.94 73 ARG A O 1
ATOM 579 N N . SER A 1 74 ? -39.864 -14.218 33.043 1.00 53.41 74 SER A N 1
ATOM 580 C CA . SER A 1 74 ? -39.594 -13.123 32.068 1.00 53.41 74 SER A CA 1
ATOM 581 C C . SER A 1 74 ? -38.593 -12.072 32.603 1.00 53.41 74 SER A C 1
ATOM 583 O O . SER A 1 74 ? -38.790 -10.865 32.467 1.00 53.41 74 SER A O 1
ATOM 585 N N . ILE A 1 75 ? -37.482 -12.496 33.208 1.00 53.47 75 ILE A N 1
ATOM 586 C CA . ILE A 1 75 ? -36.414 -11.570 33.645 1.00 53.47 75 ILE A CA 1
ATOM 587 C C . ILE A 1 75 ? -35.428 -11.267 32.494 1.00 53.47 75 ILE A C 1
ATOM 589 O O . ILE A 1 75 ? -34.722 -10.259 32.509 1.00 53.47 75 ILE A O 1
ATOM 593 N N . ILE A 1 76 ? -35.401 -12.103 31.450 1.00 48.84 76 ILE A N 1
ATOM 594 C CA . ILE A 1 76 ? -34.383 -12.035 30.389 1.00 48.84 76 ILE A CA 1
ATOM 595 C C . ILE A 1 76 ? -34.594 -10.826 29.459 1.00 48.84 76 ILE A C 1
ATOM 597 O O . ILE A 1 76 ? -33.615 -10.199 29.065 1.00 48.84 76 ILE A O 1
ATOM 601 N N . SER A 1 77 ? -35.834 -10.417 29.165 1.00 50.72 77 SER A N 1
ATOM 602 C CA . SER A 1 77 ? -36.090 -9.197 28.375 1.00 50.72 77 SER A CA 1
ATOM 603 C C . SER A 1 77 ? -35.976 -7.903 29.195 1.00 50.72 77 SER A C 1
ATOM 605 O O . SER A 1 77 ? -35.740 -6.838 28.625 1.00 50.72 77 SER A O 1
ATOM 607 N N . SER A 1 78 ? -36.090 -7.986 30.524 1.00 49.34 78 SER A N 1
ATOM 608 C CA . SER A 1 78 ? -36.006 -6.842 31.445 1.00 49.34 78 SER A CA 1
ATOM 609 C C . SER A 1 78 ? -34.564 -6.534 31.875 1.00 49.34 78 SER A C 1
ATOM 611 O O . SER A 1 78 ? -34.217 -5.375 32.101 1.00 49.34 78 SER A O 1
ATOM 613 N N . ARG A 1 79 ? -33.681 -7.543 31.957 1.00 47.53 79 ARG A N 1
ATOM 614 C CA . ARG A 1 79 ? -32.300 -7.366 32.452 1.00 47.53 79 ARG A CA 1
ATOM 615 C C . ARG A 1 79 ? -31.348 -6.655 31.499 1.00 47.53 79 ARG A C 1
ATOM 617 O O . ARG A 1 79 ? -30.414 -6.024 31.973 1.00 47.53 79 ARG A O 1
ATOM 624 N N . THR A 1 80 ? -31.621 -6.597 30.198 1.00 44.06 80 THR A N 1
ATOM 625 C CA . THR A 1 80 ? -30.894 -5.664 29.309 1.00 44.06 80 THR A CA 1
ATOM 626 C C . THR A 1 80 ? -31.294 -4.191 29.502 1.00 44.06 80 THR A C 1
ATOM 628 O O . THR A 1 80 ? -30.855 -3.324 28.744 1.00 44.06 80 THR A O 1
ATOM 631 N N . GLY A 1 81 ? -32.102 -3.885 30.524 1.00 43.91 81 GLY A N 1
ATOM 632 C CA . GLY A 1 81 ? -32.391 -2.535 31.006 1.00 43.91 81 GLY A CA 1
ATOM 633 C C . GLY A 1 81 ? -32.267 -2.349 32.525 1.00 43.91 81 GLY A C 1
ATOM 634 O O . GLY A 1 81 ? -32.514 -1.236 32.978 1.00 43.91 81 GLY A O 1
ATOM 635 N N . LEU A 1 82 ? -31.873 -3.386 33.282 1.00 40.34 82 LEU A N 1
ATOM 636 C CA . LEU A 1 82 ? -31.753 -3.390 34.752 1.00 40.34 82 LEU A CA 1
ATOM 637 C C . LEU A 1 82 ? -30.288 -3.393 35.223 1.00 40.34 82 LEU A C 1
ATOM 639 O O . LEU A 1 82 ? -29.964 -3.895 36.289 1.00 40.34 82 LEU A O 1
ATOM 643 N N . GLU A 1 83 ? -29.390 -2.809 34.438 1.00 45.81 83 GLU A N 1
ATOM 644 C CA . GLU A 1 83 ? -28.336 -2.042 35.089 1.00 45.81 83 GLU A CA 1
ATOM 645 C C . GLU A 1 83 ? -29.063 -0.786 35.549 1.00 45.81 83 GLU A C 1
ATOM 647 O O . GLU A 1 83 ? -29.521 -0.024 34.687 1.00 45.81 83 GLU A O 1
ATOM 652 N N . GLU A 1 84 ? -29.247 -0.600 36.860 1.00 49.88 84 GLU A N 1
ATOM 653 C CA . GLU A 1 84 ? -29.535 0.715 37.424 1.00 49.88 84 GLU A CA 1
ATOM 654 C C . GLU A 1 84 ? -28.497 1.640 36.814 1.00 49.88 84 GLU A C 1
ATOM 656 O O . GLU A 1 84 ? -27.357 1.674 37.265 1.00 49.88 84 GLU A O 1
ATOM 661 N N . LYS A 1 85 ? -28.818 2.297 35.691 1.00 56.03 85 LYS A N 1
ATOM 662 C CA . LYS A 1 85 ? -27.891 3.230 35.073 1.00 56.03 85 LYS A CA 1
ATOM 663 C C . LYS A 1 85 ? -27.712 4.235 36.182 1.00 56.03 85 LYS A C 1
ATOM 665 O O . LYS A 1 85 ? -28.690 4.941 36.462 1.00 56.03 85 LYS A O 1
ATOM 670 N N . PRO A 1 86 ? -26.523 4.303 36.812 1.00 65.44 86 PRO A N 1
ATOM 671 C CA . PRO A 1 86 ? -26.322 5.285 37.847 1.00 65.44 86 PRO A CA 1
ATOM 672 C C . PRO A 1 86 ? -26.701 6.613 37.202 1.00 65.44 86 PRO A C 1
ATOM 674 O O . PRO A 1 86 ? -26.605 6.763 35.970 1.00 65.44 86 PRO A O 1
ATOM 677 N N . VAL A 1 87 ? -27.170 7.583 37.975 1.00 74.75 87 VAL A N 1
ATOM 678 C CA . VAL A 1 87 ? -27.279 8.944 37.453 1.00 74.75 87 VAL A CA 1
ATOM 679 C C . VAL A 1 87 ? -25.844 9.419 37.216 1.00 74.75 87 VAL A C 1
ATOM 681 O O . VAL A 1 87 ? -25.230 10.089 38.031 1.00 74.75 87 VAL A O 1
ATOM 684 N N . LEU A 1 88 ? -25.278 8.970 36.094 1.00 76.31 88 LEU A N 1
ATOM 685 C CA . LEU A 1 88 ? -23.882 9.106 35.760 1.00 76.31 88 LEU A CA 1
ATOM 686 C C . LEU A 1 88 ? -23.651 10.583 35.541 1.00 76.31 88 LEU A C 1
ATOM 688 O O . LEU A 1 88 ? -24.437 11.268 34.859 1.00 76.31 88 LEU A O 1
ATOM 692 N N . SER A 1 89 ? -22.539 11.051 36.081 1.00 89.19 89 SER A N 1
ATOM 693 C CA . SER A 1 89 ? -22.083 12.406 35.864 1.00 89.19 89 SER A CA 1
ATOM 694 C C . SER A 1 89 ? -21.994 12.680 34.361 1.00 89.19 89 SER A C 1
ATOM 696 O O . SER A 1 89 ? -21.658 11.805 33.553 1.00 89.19 89 SER A O 1
ATOM 698 N N . LYS A 1 90 ? -22.253 13.925 33.944 1.00 95.06 90 LYS A N 1
ATOM 699 C CA . LYS A 1 90 ? -22.076 14.361 32.546 1.00 95.06 90 LYS A CA 1
ATOM 700 C C . LYS A 1 90 ? -20.697 13.958 31.998 1.00 95.06 90 LYS A C 1
ATOM 702 O O . LYS A 1 90 ? -20.588 13.598 30.825 1.00 95.06 90 LYS A O 1
ATOM 707 N N . LYS A 1 91 ? -19.666 13.965 32.855 1.00 95.12 91 LYS A N 1
ATOM 708 C CA . LYS A 1 91 ? -18.295 13.537 32.534 1.00 95.12 91 LYS A CA 1
ATOM 709 C C . LYS A 1 91 ? -18.224 12.048 32.178 1.00 95.12 91 LYS A C 1
ATOM 711 O O . LYS A 1 91 ? -17.621 11.693 31.169 1.00 95.12 91 LYS A O 1
ATOM 716 N N . GLU A 1 92 ? -18.871 11.188 32.953 1.00 94.25 92 GLU A N 1
ATOM 717 C CA . GLU A 1 92 ? -18.923 9.737 32.722 1.00 94.25 92 GLU A CA 1
ATOM 718 C C . GLU A 1 92 ? -19.759 9.400 31.490 1.00 94.25 92 GLU A C 1
ATOM 720 O O . GLU A 1 92 ? -19.327 8.624 30.641 1.00 94.25 92 GLU A O 1
ATOM 725 N N . LYS A 1 93 ? -20.905 10.070 31.312 1.00 95.12 93 LYS A N 1
ATOM 726 C CA . LYS A 1 93 ? -21.732 9.930 30.103 1.00 95.12 93 LYS A CA 1
ATOM 727 C C . LYS A 1 93 ? -20.956 10.312 28.842 1.00 95.12 93 LYS A C 1
ATOM 729 O O . LYS A 1 93 ? -21.079 9.636 27.823 1.00 95.12 93 LYS A O 1
ATOM 734 N N . MET A 1 94 ? -20.142 11.369 28.896 1.00 95.44 94 MET A N 1
ATOM 735 C CA . MET A 1 94 ? -19.279 11.764 27.779 1.00 95.44 94 MET A CA 1
ATOM 736 C C . MET A 1 94 ? -18.198 10.715 27.494 1.00 95.44 94 MET A C 1
ATOM 738 O O . MET A 1 94 ? -18.005 10.341 26.337 1.00 95.44 94 MET A O 1
ATOM 742 N N . LYS A 1 95 ? -17.531 10.200 28.537 1.00 96.56 95 LYS A N 1
ATOM 743 C CA . LYS A 1 95 ? -16.542 9.122 28.396 1.00 96.56 95 LYS A CA 1
ATOM 744 C C . LYS A 1 95 ? -17.158 7.880 27.759 1.00 96.56 95 LYS A C 1
ATOM 746 O O . LYS A 1 95 ? -16.631 7.403 26.764 1.00 96.56 95 LYS A O 1
ATOM 751 N N . LEU A 1 96 ? -18.314 7.430 28.247 1.00 96.00 96 LEU A N 1
ATOM 752 C CA . LEU A 1 96 ? -19.017 6.274 27.688 1.00 96.00 96 LEU A CA 1
ATOM 753 C C . LEU A 1 96 ? -19.434 6.483 26.233 1.00 96.00 96 LEU A C 1
ATOM 755 O O . LEU A 1 96 ? -19.375 5.548 25.444 1.00 96.00 96 LEU A O 1
ATOM 759 N N . ARG A 1 97 ? -19.849 7.695 25.845 1.00 96.75 97 ARG A N 1
ATOM 760 C CA . ARG A 1 97 ? -20.151 7.997 24.437 1.00 96.75 97 ARG A CA 1
ATOM 761 C C . ARG A 1 97 ? -18.910 7.873 23.560 1.00 96.75 97 ARG A C 1
ATOM 763 O O . ARG A 1 97 ? -18.996 7.272 22.493 1.00 96.75 97 ARG A O 1
ATOM 770 N N . LYS A 1 98 ? -17.776 8.421 24.009 1.00 97.75 98 LYS A N 1
ATOM 771 C CA . LYS A 1 98 ? -16.497 8.310 23.298 1.00 97.75 98 LYS A CA 1
ATOM 772 C C . LYS A 1 98 ? -16.058 6.850 23.192 1.00 97.75 98 LYS A C 1
ATOM 774 O O . LYS A 1 98 ? -15.723 6.417 22.099 1.00 97.75 98 LYS A O 1
ATOM 779 N N . GLU A 1 99 ? -16.134 6.106 24.288 1.00 97.12 99 GLU A N 1
ATOM 780 C CA . GLU A 1 99 ? -15.751 4.695 24.345 1.00 97.12 99 GLU A CA 1
ATOM 781 C C . GLU A 1 99 ? -16.601 3.845 23.400 1.00 97.12 99 GLU A C 1
ATOM 783 O O . GLU A 1 99 ? -16.078 3.180 22.513 1.00 97.12 99 GLU A O 1
ATOM 788 N N . ARG A 1 100 ? -17.931 3.971 23.479 1.00 97.31 100 ARG A N 1
ATOM 789 C CA . ARG A 1 100 ? -18.854 3.276 22.566 1.00 97.31 100 ARG A CA 1
ATOM 790 C C . ARG A 1 100 ? -18.595 3.634 21.104 1.00 97.31 100 ARG A C 1
ATOM 792 O O . ARG A 1 100 ? -18.754 2.793 20.222 1.00 97.31 100 ARG A O 1
ATOM 799 N N . TRP A 1 101 ? -18.222 4.883 20.824 1.00 97.81 101 TRP A N 1
ATOM 800 C CA . TRP A 1 101 ? -17.876 5.297 19.469 1.00 97.81 101 TRP A CA 1
ATOM 801 C C . TRP A 1 101 ? -16.555 4.680 18.994 1.00 97.81 101 TRP A C 1
ATOM 803 O O . TRP A 1 101 ? -16.509 4.174 17.873 1.00 97.81 101 TRP A O 1
ATOM 813 N N . LEU A 1 102 ? -15.518 4.657 19.836 1.00 98.12 102 LEU A N 1
ATOM 814 C CA . LEU A 1 102 ? -14.242 4.000 19.536 1.00 98.12 102 LEU A CA 1
ATOM 815 C C . LEU A 1 102 ? -14.433 2.500 19.307 1.00 98.12 102 LEU A C 1
ATOM 817 O O . LEU A 1 102 ? -14.034 1.997 18.259 1.00 98.12 102 LEU A O 1
ATOM 821 N N . GLN A 1 103 ? -15.167 1.829 20.193 1.00 97.94 103 GLN A N 1
ATOM 822 C CA . GLN A 1 103 ? -15.510 0.415 20.065 1.00 97.94 103 GLN A CA 1
ATOM 823 C C . GLN A 1 103 ? -16.244 0.122 18.745 1.00 97.94 103 GLN A C 1
ATOM 825 O O . GLN A 1 103 ? -15.966 -0.871 18.074 1.00 97.94 103 GLN A O 1
ATOM 830 N N . LYS A 1 104 ? -17.148 1.014 18.313 1.00 98.12 104 LYS A N 1
ATOM 831 C CA . LYS A 1 104 ? -17.830 0.900 17.012 1.00 98.12 104 LYS A CA 1
ATOM 832 C C . LYS A 1 104 ? -16.878 1.094 15.827 1.00 98.12 104 LYS A C 1
ATOM 834 O O . LYS A 1 104 ? -17.040 0.444 14.798 1.00 98.12 104 LYS A O 1
ATOM 839 N N . ILE A 1 105 ? -15.901 1.993 15.933 1.00 97.81 105 ILE A N 1
ATOM 840 C CA . ILE A 1 105 ? -14.881 2.173 14.890 1.00 97.81 105 ILE A CA 1
ATOM 841 C C . ILE A 1 105 ? -14.009 0.919 14.786 1.00 97.81 105 ILE A C 1
ATOM 843 O O . ILE A 1 105 ? -13.737 0.449 13.681 1.00 97.81 105 ILE A O 1
ATOM 847 N N . GLU A 1 106 ? -13.570 0.382 15.920 1.00 97.69 106 GLU A N 1
ATOM 848 C CA . GLU A 1 106 ? -12.724 -0.808 15.988 1.00 97.69 106 GLU A CA 1
ATOM 849 C C . GLU A 1 106 ? -13.437 -2.045 15.449 1.00 97.69 106 GLU A C 1
ATOM 851 O O . GLU A 1 106 ? -12.868 -2.747 14.612 1.00 97.69 106 GLU A O 1
ATOM 856 N N . SER A 1 107 ? -14.705 -2.257 15.816 1.00 96.56 107 SER A N 1
ATOM 857 C CA . SER A 1 107 ? -15.494 -3.377 15.295 1.00 96.56 107 SER A CA 1
ATOM 858 C C . SER A 1 107 ? -15.656 -3.312 13.773 1.00 96.56 107 SER A C 1
ATOM 860 O O . SER A 1 107 ? -15.463 -4.318 13.091 1.00 96.56 107 SER A O 1
ATOM 862 N N . VAL A 1 108 ? -15.903 -2.124 13.207 1.00 97.69 108 VAL A N 1
ATOM 863 C CA . VAL A 1 108 ? -15.978 -1.927 11.747 1.00 97.69 108 VAL A CA 1
ATOM 864 C C . VAL A 1 108 ? -14.628 -2.175 11.072 1.00 97.69 108 VAL A C 1
ATOM 866 O O . VAL A 1 108 ? -14.580 -2.789 10.004 1.00 97.69 108 VAL A O 1
ATOM 869 N N . LYS A 1 109 ? -13.520 -1.715 11.666 1.00 97.50 109 LYS A N 1
ATOM 870 C CA . LYS A 1 109 ? -12.169 -1.968 11.138 1.00 97.50 109 LYS A CA 1
ATOM 871 C C . LYS A 1 109 ? -11.856 -3.463 11.119 1.00 97.50 109 LYS A C 1
ATOM 873 O O . LYS A 1 109 ? -11.406 -3.966 10.090 1.00 97.50 109 LYS A O 1
ATOM 878 N N . LEU A 1 110 ? -12.134 -4.157 12.221 1.00 95.50 110 LEU A N 1
ATOM 879 C CA . LEU A 1 110 ? -11.897 -5.589 12.366 1.00 95.50 110 LEU A CA 1
ATOM 880 C C . LEU A 1 110 ? -12.756 -6.394 11.383 1.00 95.50 110 LEU A C 1
ATOM 882 O O . LEU A 1 110 ? -12.229 -7.254 10.682 1.00 95.50 110 LEU A O 1
ATOM 886 N N . ALA A 1 111 ? -14.039 -6.049 11.235 1.00 94.56 111 ALA A N 1
ATOM 887 C CA . ALA A 1 111 ? -14.927 -6.666 10.250 1.00 94.56 111 ALA A CA 1
ATOM 888 C C . ALA A 1 111 ? -14.428 -6.467 8.806 1.00 94.56 111 ALA A C 1
ATOM 890 O O . ALA A 1 111 ? -14.340 -7.429 8.044 1.00 94.56 111 ALA A O 1
ATOM 891 N N . LYS A 1 112 ? -14.014 -5.247 8.431 1.00 96.38 112 LYS A N 1
ATOM 892 C CA . LYS A 1 112 ? -13.436 -4.977 7.100 1.00 96.38 112 LYS A CA 1
ATOM 893 C C . LYS A 1 112 ? -12.131 -5.735 6.863 1.00 96.38 112 LYS A C 1
ATOM 895 O O . LYS A 1 112 ? -11.886 -6.211 5.755 1.00 96.38 112 LYS A O 1
ATOM 900 N N . GLN A 1 113 ? -11.280 -5.843 7.882 1.00 93.50 113 GLN A N 1
ATOM 901 C CA . GLN A 1 113 ? -10.034 -6.600 7.787 1.00 93.50 113 GLN A CA 1
ATOM 902 C C . GLN A 1 113 ? -10.308 -8.093 7.589 1.00 93.50 113 GLN A C 1
ATOM 904 O O . GLN A 1 113 ? -9.697 -8.693 6.702 1.00 93.50 113 GLN A O 1
ATOM 909 N N . LYS A 1 114 ? -11.247 -8.664 8.356 1.00 90.12 114 LYS A N 1
ATOM 910 C CA . LYS A 1 114 ? -11.715 -10.045 8.189 1.00 90.12 114 LYS A CA 1
ATOM 911 C C . LYS A 1 114 ? -12.248 -10.282 6.777 1.00 90.12 114 LYS A C 1
ATOM 913 O O . LYS A 1 114 ? -11.739 -11.161 6.095 1.00 90.12 114 LYS A O 1
ATOM 918 N N . GLN A 1 115 ? -13.147 -9.426 6.286 1.00 91.56 115 GLN A N 1
ATOM 919 C CA . GLN A 1 115 ? -13.709 -9.535 4.934 1.00 91.56 115 GLN A CA 1
ATOM 920 C C . GLN A 1 115 ? -12.627 -9.484 3.846 1.00 91.56 115 GLN A C 1
ATOM 922 O O . GLN A 1 115 ? -12.648 -10.263 2.897 1.00 91.56 115 GLN A O 1
ATOM 927 N N . LYS A 1 116 ? -11.642 -8.586 3.977 1.00 92.75 116 LYS A N 1
ATOM 928 C CA . LYS A 1 116 ? -10.522 -8.503 3.029 1.00 92.75 116 LYS A CA 1
ATOM 929 C C . LYS A 1 116 ? -9.655 -9.763 3.064 1.00 92.75 116 LYS A C 1
ATOM 931 O O . LYS A 1 116 ? -9.193 -10.205 2.015 1.00 92.75 116 LYS A O 1
ATOM 936 N N . ALA A 1 117 ? -9.390 -10.308 4.251 1.00 86.56 117 ALA A N 1
ATOM 937 C CA . ALA A 1 117 ? -8.630 -11.545 4.401 1.00 86.56 117 ALA A CA 1
ATOM 938 C C . ALA A 1 117 ? -9.391 -12.738 3.805 1.00 86.56 117 ALA A C 1
ATOM 940 O O . ALA A 1 117 ? -8.808 -13.511 3.051 1.00 86.56 117 ALA A O 1
ATOM 941 N N . GLU A 1 118 ? -10.692 -12.833 4.065 1.00 85.75 118 GLU A N 1
ATOM 942 C CA . GLU A 1 118 ? -11.580 -13.852 3.509 1.00 85.75 118 GLU A CA 1
ATOM 943 C C . GLU A 1 118 ? -11.668 -13.768 1.980 1.00 85.75 118 GLU A C 1
ATOM 945 O O . GLU A 1 118 ? -11.500 -14.776 1.304 1.00 85.75 118 GLU A O 1
ATOM 950 N N . ALA A 1 119 ? -11.836 -12.571 1.408 1.00 87.81 119 ALA A N 1
ATOM 951 C CA . ALA A 1 119 ? -11.861 -12.377 -0.042 1.00 87.81 119 ALA A CA 1
ATOM 952 C C . ALA A 1 119 ? -10.541 -12.796 -0.706 1.00 87.81 119 ALA A C 1
ATOM 954 O O . ALA A 1 119 ? -10.554 -13.429 -1.758 1.00 87.81 119 ALA A O 1
ATOM 955 N N . LYS A 1 120 ? -9.398 -12.491 -0.075 1.00 85.94 120 LYS A N 1
ATOM 956 C CA . LYS A 1 120 ? -8.086 -12.951 -0.552 1.00 85.94 120 LYS A CA 1
ATOM 957 C C . LYS A 1 120 ? -7.983 -14.474 -0.550 1.00 85.94 120 LYS A C 1
ATOM 959 O O . LYS A 1 120 ? -7.519 -15.025 -1.537 1.00 85.94 120 LYS A O 1
ATOM 964 N N . ARG A 1 121 ? -8.438 -15.128 0.524 1.00 80.69 121 ARG A N 1
ATOM 965 C CA . ARG A 1 121 ? -8.453 -16.595 0.640 1.00 80.69 121 ARG A CA 1
ATOM 966 C C . ARG A 1 121 ? -9.361 -17.225 -0.404 1.00 80.69 121 ARG A C 1
ATOM 968 O O . ARG A 1 121 ? -8.930 -18.130 -1.092 1.00 80.69 121 ARG A O 1
ATOM 975 N N . LYS A 1 122 ? -10.578 -16.700 -0.582 1.00 80.81 122 LYS A N 1
ATOM 976 C CA . LYS A 1 122 ? -11.518 -17.164 -1.615 1.00 80.81 122 LYS A CA 1
ATOM 977 C C . LYS A 1 122 ? -10.955 -17.006 -3.031 1.00 80.81 122 LYS A C 1
ATOM 979 O O . LYS A 1 122 ? -11.236 -17.835 -3.885 1.00 80.81 122 LYS A O 1
ATOM 984 N N . ALA A 1 123 ? -10.173 -15.954 -3.278 1.00 81.50 123 ALA A N 1
ATOM 985 C CA . ALA A 1 123 ? -9.553 -15.699 -4.578 1.00 81.50 123 ALA A CA 1
ATOM 986 C C . ALA A 1 123 ? -8.327 -16.583 -4.860 1.00 81.50 123 ALA A C 1
ATOM 988 O O . ALA A 1 123 ? -8.003 -16.814 -6.020 1.00 81.50 123 ALA A O 1
ATOM 989 N N . THR A 1 124 ? -7.638 -17.073 -3.829 1.00 77.56 124 THR A N 1
ATOM 990 C CA . THR A 1 124 ? -6.567 -18.062 -3.977 1.00 77.56 124 THR A CA 1
ATOM 991 C C . THR A 1 124 ? -7.148 -19.457 -3.747 1.00 77.56 124 THR A C 1
ATOM 993 O O . THR A 1 124 ? -7.352 -19.811 -2.587 1.00 77.56 124 THR A O 1
ATOM 996 N N . PRO A 1 125 ? -7.417 -20.269 -4.786 1.00 68.25 125 PRO A N 1
ATOM 997 C CA . PRO A 1 125 ? -7.902 -21.634 -4.598 1.00 68.25 125 PRO A CA 1
ATOM 998 C C . PRO A 1 125 ? -6.773 -22.497 -4.023 1.00 68.25 125 PRO A C 1
ATOM 1000 O O . PRO A 1 125 ? -6.048 -23.182 -4.737 1.00 68.25 125 PRO A O 1
ATOM 1003 N N . VAL A 1 126 ? -6.584 -22.407 -2.711 1.00 68.25 126 VAL A N 1
ATOM 1004 C CA . VAL A 1 126 ? -5.613 -23.188 -1.954 1.00 68.25 126 VAL A CA 1
ATOM 1005 C C . VAL A 1 126 ? -6.400 -24.245 -1.203 1.00 68.25 126 VAL A C 1
ATOM 1007 O O . VAL A 1 126 ? -7.119 -23.952 -0.248 1.00 68.25 126 VAL A O 1
ATOM 1010 N N . VAL A 1 127 ? -6.274 -25.487 -1.663 1.00 67.94 127 VAL A N 1
ATOM 1011 C CA . VAL A 1 127 ? -6.716 -26.673 -0.927 1.00 67.94 127 VAL A CA 1
ATOM 1012 C C . VAL A 1 127 ? -5.915 -26.702 0.380 1.00 67.94 127 VAL A C 1
ATOM 1014 O O . VAL A 1 127 ? -4.722 -26.988 0.356 1.00 67.94 127 VAL A O 1
ATOM 1017 N N . GLY A 1 128 ? -6.535 -26.327 1.506 1.00 73.44 128 GLY A N 1
ATOM 1018 C CA . GLY A 1 128 ? -5.904 -26.403 2.833 1.00 73.44 128 GLY A CA 1
ATOM 1019 C C . GLY A 1 128 ? -5.833 -25.116 3.666 1.00 73.44 128 GLY A C 1
ATOM 1020 O O . GLY A 1 128 ? -4.995 -25.037 4.563 1.00 73.44 128 GLY A O 1
ATOM 1021 N N . ASP A 1 129 ? -6.669 -24.100 3.427 1.00 74.12 129 ASP A N 1
ATOM 1022 C CA . ASP A 1 129 ? -6.768 -22.986 4.383 1.00 74.12 129 ASP A CA 1
ATOM 1023 C C . ASP A 1 129 ? -7.345 -23.472 5.730 1.00 74.12 129 ASP A C 1
ATOM 1025 O O . ASP A 1 129 ? -8.499 -23.888 5.809 1.00 74.12 129 ASP A O 1
ATOM 1029 N N . MET A 1 130 ? -6.542 -23.413 6.798 1.00 81.62 130 MET A N 1
ATOM 1030 C CA . MET A 1 130 ? -6.929 -23.817 8.161 1.00 81.62 130 MET A CA 1
ATOM 1031 C C . MET A 1 130 ? -7.690 -22.720 8.921 1.00 81.62 130 MET A C 1
ATOM 1033 O O . MET A 1 130 ? -8.169 -22.941 10.033 1.00 81.62 130 MET A O 1
ATOM 1037 N N . GLN A 1 131 ? -7.802 -21.512 8.357 1.00 78.19 131 GLN A N 1
ATOM 1038 C CA . GLN A 1 131 ? -8.493 -20.401 9.011 1.00 78.19 131 GLN A CA 1
ATOM 1039 C C . GLN A 1 131 ? -9.984 -20.606 9.286 1.00 78.19 131 GLN A C 1
ATOM 1041 O O . GLN A 1 131 ? -10.394 -20.233 10.384 1.00 78.19 131 GLN A O 1
ATOM 1046 N N . PRO A 1 132 ? -10.788 -21.195 8.382 1.00 84.44 132 PRO A N 1
ATOM 1047 C CA . PRO A 1 132 ? -12.191 -21.492 8.665 1.00 84.44 132 PRO A CA 1
ATOM 1048 C C . PRO A 1 132 ? -12.372 -22.376 9.907 1.00 84.44 132 PRO A C 1
ATOM 1050 O O . PRO A 1 132 ? -13.287 -22.148 10.692 1.00 84.44 132 PRO A O 1
ATOM 1053 N N . LEU A 1 133 ? -11.459 -23.330 10.132 1.00 81.81 133 LEU A N 1
ATOM 1054 C CA . LEU A 1 133 ? -11.481 -24.209 11.306 1.00 81.81 133 LEU A CA 1
ATOM 1055 C C . LEU A 1 133 ? -11.143 -23.452 12.598 1.00 81.81 133 LEU A C 1
ATOM 1057 O O . LEU A 1 133 ? -11.827 -23.628 13.600 1.00 81.81 133 LEU A O 1
ATOM 1061 N N . MET A 1 134 ? -10.141 -22.566 12.569 1.00 79.75 134 MET A N 1
ATOM 1062 C CA . MET A 1 134 ? -9.785 -21.729 13.727 1.00 79.75 134 MET A CA 1
ATOM 1063 C C . MET A 1 134 ? -10.873 -20.705 14.087 1.00 79.75 134 MET A C 1
ATOM 1065 O O . MET A 1 134 ? -11.003 -20.332 15.248 1.00 79.75 134 MET A O 1
ATOM 1069 N N . GLU A 1 135 ? -11.638 -20.216 13.106 1.00 80.00 135 GLU A N 1
ATOM 1070 C CA . GLU A 1 135 ? -12.739 -19.274 13.350 1.00 80.00 135 GLU A CA 1
ATOM 1071 C C . GLU A 1 135 ? -14.001 -19.969 13.875 1.00 80.00 135 GLU A C 1
ATOM 1073 O O . GLU A 1 135 ? -14.681 -19.415 14.737 1.00 80.00 135 GLU A O 1
ATOM 1078 N N . ALA A 1 136 ? -14.301 -21.177 13.389 1.00 80.94 136 ALA A N 1
ATOM 1079 C CA . ALA A 1 136 ? -15.442 -21.963 13.856 1.00 80.94 136 ALA A CA 1
ATOM 1080 C C . ALA A 1 136 ? -15.227 -22.559 15.259 1.00 80.94 136 ALA A C 1
ATOM 1082 O O . ALA A 1 136 ? -16.198 -22.781 15.979 1.00 80.94 136 ALA A O 1
ATOM 1083 N N . LEU A 1 137 ? -13.971 -22.807 15.648 1.00 83.00 137 LEU A N 1
ATOM 1084 C CA . LEU A 1 137 ? -13.597 -23.439 16.913 1.00 83.00 137 LEU A CA 1
ATOM 1085 C C . LEU A 1 137 ? -12.573 -22.560 17.654 1.00 83.00 137 LEU A C 1
ATOM 1087 O O . LEU A 1 137 ? -11.364 -22.768 17.506 1.00 83.00 137 LEU A O 1
ATOM 1091 N N . PRO A 1 138 ? -13.024 -21.574 18.454 1.00 68.19 138 PRO A N 1
ATOM 1092 C CA . PRO A 1 138 ? -12.126 -20.651 19.152 1.00 68.19 138 PRO A CA 1
ATOM 1093 C C . PRO A 1 138 ? -11.105 -21.354 20.067 1.00 68.19 138 PRO A C 1
ATOM 1095 O O . PRO A 1 138 ? -10.007 -20.835 20.247 1.00 68.19 138 PRO A O 1
ATOM 1098 N N . GLU A 1 139 ? -11.403 -22.568 20.541 1.00 69.38 139 GLU A N 1
ATOM 1099 C CA . GLU A 1 139 ? -10.520 -23.405 21.372 1.00 69.38 139 GLU A CA 1
ATOM 1100 C C . GLU A 1 139 ? -9.240 -23.888 20.646 1.00 69.38 139 GLU A C 1
ATOM 1102 O O . GLU A 1 139 ? -8.247 -24.229 21.285 1.00 69.38 139 GLU A O 1
ATOM 1107 N N . LEU A 1 140 ? -9.200 -23.871 19.305 1.00 62.66 140 LEU A N 1
ATOM 1108 C CA . LEU A 1 140 ? -8.014 -24.266 18.522 1.00 62.66 140 LEU A CA 1
ATOM 1109 C C . LEU A 1 140 ? -6.972 -23.139 18.364 1.00 62.66 140 LEU A C 1
ATOM 1111 O O . LEU A 1 140 ? -5.820 -23.404 17.994 1.00 62.66 140 LEU A O 1
ATOM 1115 N N . CYS A 1 141 ? -7.341 -21.878 18.630 1.00 63.50 141 CYS A N 1
ATOM 1116 C CA . CYS A 1 141 ? -6.416 -20.739 18.536 1.00 63.50 141 CYS A CA 1
ATOM 1117 C C . CYS A 1 141 ? -5.280 -20.838 19.566 1.00 63.50 141 CYS A C 1
ATOM 1119 O O . CYS A 1 141 ? -4.122 -20.537 19.255 1.00 63.50 141 CYS A O 1
ATOM 1121 N N . ASP A 1 142 ? -5.602 -21.309 20.769 1.00 69.88 142 ASP A N 1
ATOM 1122 C CA . ASP A 1 142 ? -4.649 -21.399 21.874 1.00 69.88 142 ASP A CA 1
ATOM 1123 C C . ASP A 1 142 ? -3.621 -22.516 21.633 1.00 69.88 142 ASP A C 1
ATOM 1125 O O . ASP A 1 142 ? -2.432 -22.347 21.901 1.00 69.88 142 ASP A O 1
ATOM 1129 N N . LEU A 1 143 ? -4.047 -23.615 20.999 1.00 64.62 143 LEU A N 1
ATOM 1130 C CA . LEU A 1 143 ? -3.201 -24.773 20.688 1.00 64.62 143 LEU A CA 1
ATOM 1131 C C . LEU A 1 143 ? -2.236 -24.534 19.513 1.00 64.62 143 LEU A C 1
ATOM 1133 O O . LEU A 1 143 ? -1.151 -25.108 19.463 1.00 64.62 143 LEU A O 1
ATOM 1137 N N . THR A 1 144 ? -2.594 -23.670 18.560 1.00 61.59 144 THR A N 1
ATOM 1138 C CA . THR A 1 144 ? -1.795 -23.426 17.339 1.00 61.59 144 THR A CA 1
ATOM 1139 C C . THR A 1 144 ? -0.794 -22.270 17.467 1.00 61.59 144 THR A C 1
ATOM 1141 O O . THR A 1 144 ? 0.091 -22.105 16.620 1.00 61.59 144 THR A O 1
ATOM 1144 N N . THR A 1 145 ? -0.880 -21.475 18.538 1.00 58.12 145 THR A N 1
ATOM 1145 C CA . THR A 1 145 ? -0.036 -20.284 18.746 1.00 58.12 145 THR A CA 1
ATOM 1146 C C . THR A 1 145 ? 1.421 -20.617 19.123 1.00 58.12 145 THR A C 1
ATOM 1148 O O . THR A 1 145 ? 2.307 -19.786 18.918 1.00 58.12 145 THR A O 1
ATOM 1151 N N . GLY A 1 146 ? 1.724 -21.851 19.547 1.00 55.06 146 GLY A N 1
ATOM 1152 C CA . GLY A 1 146 ? 3.080 -22.281 19.935 1.00 55.06 146 GLY A CA 1
ATOM 1153 C C . GLY A 1 146 ? 4.116 -22.400 18.801 1.00 55.06 146 GLY A C 1
ATOM 1154 O O . GLY A 1 146 ? 5.306 -22.510 19.075 1.00 55.06 146 GLY A O 1
ATOM 1155 N N . GLY A 1 147 ? 3.701 -22.356 17.528 1.00 56.28 147 GLY A N 1
ATOM 1156 C CA . GLY A 1 147 ? 4.563 -22.691 16.380 1.00 56.28 147 GLY A CA 1
ATOM 1157 C C . GLY A 1 147 ? 4.835 -21.572 15.369 1.00 56.28 147 GLY A C 1
ATOM 1158 O O . GLY A 1 147 ? 5.379 -21.839 14.299 1.00 56.28 147 GLY A O 1
ATOM 1159 N N . ARG A 1 148 ? 4.462 -20.312 15.632 1.00 53.41 148 ARG A N 1
ATOM 1160 C CA . ARG A 1 148 ? 4.634 -19.202 14.662 1.00 53.41 148 ARG A CA 1
ATOM 1161 C C . ARG A 1 148 ? 6.047 -18.610 14.727 1.00 53.41 148 ARG A C 1
ATOM 1163 O O . ARG A 1 148 ? 6.246 -17.421 14.969 1.00 53.41 148 ARG A O 1
ATOM 1170 N N . GLY A 1 149 ? 7.037 -19.471 14.509 1.00 54.78 149 GLY A N 1
ATOM 1171 C CA . GLY A 1 149 ? 8.444 -19.117 14.414 1.00 54.78 149 GLY A CA 1
ATOM 1172 C C . GLY A 1 149 ? 8.768 -18.355 13.127 1.00 54.78 149 GLY A C 1
ATOM 1173 O O . GLY A 1 149 ? 8.410 -18.768 12.031 1.00 54.78 149 GLY A O 1
ATOM 1174 N N . ARG A 1 150 ? 9.518 -17.263 13.303 1.00 60.84 150 ARG A N 1
ATOM 1175 C CA . ARG A 1 150 ? 10.331 -16.558 12.298 1.00 60.84 150 ARG A CA 1
ATOM 1176 C C . ARG A 1 150 ? 9.562 -15.864 11.170 1.00 60.84 150 ARG A C 1
ATOM 1178 O O . ARG A 1 150 ? 9.420 -16.349 10.054 1.00 60.84 150 ARG A O 1
ATOM 1185 N N . LYS A 1 151 ? 9.223 -14.598 11.438 1.00 63.59 151 LYS A N 1
ATOM 1186 C CA . LYS A 1 151 ? 9.167 -13.579 10.380 1.00 63.59 151 LYS A CA 1
ATOM 1187 C C . LYS A 1 151 ? 10.527 -13.585 9.655 1.00 63.59 151 LYS A C 1
ATOM 1189 O O . LYS A 1 151 ? 11.545 -13.546 10.351 1.00 63.59 151 LYS A O 1
ATOM 1194 N N . PRO A 1 152 ? 10.583 -13.619 8.313 1.00 60.75 152 PRO A N 1
ATOM 1195 C CA . PRO A 1 152 ? 11.846 -13.441 7.614 1.00 60.75 152 PRO A CA 1
ATOM 1196 C C . PRO A 1 152 ? 12.420 -12.066 7.987 1.00 60.75 152 PRO A C 1
ATOM 1198 O O . PRO A 1 152 ? 11.653 -11.095 8.050 1.00 60.75 152 PRO A O 1
ATOM 1201 N N . PRO A 1 153 ? 13.733 -11.954 8.262 1.00 53.56 153 PRO A N 1
ATOM 1202 C CA . PRO A 1 153 ? 14.353 -10.660 8.479 1.00 53.56 153 PRO A CA 1
ATOM 1203 C C . PRO A 1 153 ? 14.106 -9.820 7.230 1.00 53.56 153 PRO A C 1
ATOM 1205 O O . PRO A 1 153 ? 14.492 -10.179 6.115 1.00 53.56 153 PRO A O 1
ATOM 1208 N N . LYS A 1 154 ? 13.391 -8.711 7.421 1.00 54.72 154 LYS A N 1
ATOM 1209 C CA . LYS A 1 154 ? 13.229 -7.676 6.407 1.00 54.72 154 LYS A CA 1
ATOM 1210 C C . LYS A 1 154 ? 14.647 -7.262 6.027 1.00 54.72 154 LYS A C 1
ATOM 1212 O O . LYS A 1 154 ? 15.353 -6.713 6.868 1.00 54.72 154 LYS A O 1
ATOM 1217 N N . ARG A 1 155 ? 15.078 -7.557 4.797 1.00 49.72 155 ARG A N 1
ATOM 1218 C CA . ARG A 1 155 ? 16.289 -6.951 4.241 1.00 49.72 155 ARG A CA 1
ATOM 1219 C C . ARG A 1 155 ? 16.015 -5.453 4.187 1.00 49.72 155 ARG A C 1
ATOM 1221 O O . ARG A 1 155 ? 15.307 -4.977 3.304 1.00 49.72 155 ARG A O 1
ATOM 1228 N N . TYR A 1 156 ? 16.475 -4.747 5.210 1.00 47.75 156 TYR A N 1
ATOM 1229 C CA . TYR A 1 156 ? 16.548 -3.303 5.220 1.00 47.75 156 TYR A CA 1
ATOM 1230 C C . TYR A 1 156 ? 17.648 -2.950 4.225 1.00 47.75 156 TYR A C 1
ATOM 1232 O O . TYR A 1 156 ? 18.832 -3.029 4.536 1.00 47.75 156 TYR A O 1
ATOM 1240 N N . VAL A 1 157 ? 17.254 -2.678 2.983 1.00 52.25 157 VAL A N 1
ATOM 1241 C CA . VAL A 1 157 ? 18.115 -1.913 2.085 1.00 52.25 157 VAL A CA 1
ATOM 1242 C C . VAL A 1 157 ? 18.240 -0.546 2.754 1.00 52.25 157 VAL A C 1
ATOM 1244 O O . VAL A 1 157 ? 17.185 0.016 3.069 1.00 52.25 157 VAL A O 1
ATOM 1247 N N . PRO A 1 158 ? 19.455 -0.043 3.040 1.00 48.16 158 PRO A N 1
ATOM 1248 C CA . PRO A 1 158 ? 19.617 1.282 3.611 1.00 48.16 158 PRO A CA 1
ATOM 1249 C C . PRO A 1 158 ? 18.892 2.260 2.697 1.00 48.16 158 PRO A C 1
ATOM 1251 O O . PRO A 1 158 ? 19.209 2.435 1.518 1.00 48.16 158 PRO A O 1
ATOM 1254 N N . PHE A 1 159 ? 17.801 2.783 3.237 1.00 49.88 159 PHE A N 1
ATOM 1255 C CA . PHE A 1 159 ? 17.017 3.825 2.626 1.00 49.88 159 PHE A CA 1
ATOM 1256 C C . PHE A 1 159 ? 17.949 5.015 2.449 1.00 49.88 159 PHE A C 1
ATOM 1258 O O . PHE A 1 159 ? 18.629 5.391 3.399 1.00 49.88 159 PHE A O 1
ATOM 1265 N N . ARG A 1 160 ? 18.039 5.539 1.223 1.00 55.03 160 ARG A N 1
ATOM 1266 C CA . ARG A 1 160 ? 18.962 6.626 0.895 1.00 55.03 160 ARG A CA 1
ATOM 1267 C C . ARG A 1 160 ? 18.800 7.753 1.910 1.00 55.03 160 ARG A C 1
ATOM 1269 O O . ARG A 1 160 ? 17.704 8.303 2.033 1.00 55.03 160 ARG A O 1
ATOM 1276 N N . ASP A 1 161 ? 19.892 8.076 2.593 1.00 52.81 161 ASP A N 1
ATOM 1277 C CA . ASP A 1 161 ? 20.002 9.205 3.507 1.00 52.81 161 ASP A CA 1
ATOM 1278 C C . ASP A 1 161 ? 19.692 10.492 2.730 1.00 52.81 161 ASP A C 1
ATOM 1280 O O . ASP A 1 161 ? 20.538 11.039 2.028 1.00 52.81 161 ASP A O 1
ATOM 1284 N N . GLY A 1 162 ? 18.428 10.921 2.744 1.00 56.16 162 GLY A N 1
ATOM 1285 C CA . GLY A 1 162 ? 17.996 12.105 1.999 1.00 56.16 162 GLY A CA 1
ATOM 1286 C C . GLY A 1 162 ? 16.526 12.147 1.600 1.00 56.16 162 GLY A C 1
ATOM 1287 O O . GLY A 1 162 ? 15.992 13.241 1.429 1.00 56.16 162 GLY A O 1
ATOM 1288 N N . LEU A 1 163 ? 15.817 11.014 1.522 1.00 57.25 163 LEU A N 1
ATOM 1289 C CA . LEU A 1 163 ? 14.359 11.064 1.372 1.00 57.25 163 LEU A CA 1
ATOM 1290 C C . LEU A 1 163 ? 13.705 11.275 2.739 1.00 57.25 163 LEU A C 1
ATOM 1292 O O . LEU A 1 163 ? 13.093 10.380 3.310 1.00 57.25 163 LEU A O 1
ATOM 1296 N N . SER A 1 164 ? 13.821 12.497 3.263 1.00 60.38 164 SER A N 1
ATOM 1297 C CA . SER A 1 164 ? 12.877 12.992 4.268 1.00 60.38 164 SER A CA 1
ATOM 1298 C C . SER A 1 164 ? 11.468 12.607 3.818 1.00 60.38 164 SER A C 1
ATOM 1300 O O . SER A 1 164 ? 11.116 12.869 2.665 1.00 60.38 164 SER A O 1
ATOM 1302 N N . ASP A 1 165 ? 10.723 11.901 4.677 1.00 73.94 165 ASP A N 1
ATOM 1303 C CA . ASP A 1 165 ? 9.464 11.251 4.320 1.00 73.94 165 ASP A CA 1
ATOM 1304 C C . ASP A 1 165 ? 8.599 12.201 3.494 1.00 73.94 165 ASP A C 1
ATOM 1306 O O . ASP A 1 165 ? 8.021 13.156 4.018 1.00 73.94 165 ASP A O 1
ATOM 1310 N N . PHE A 1 166 ? 8.481 11.926 2.192 1.00 82.25 166 PHE A N 1
ATOM 1311 C CA . PHE A 1 166 ? 7.694 12.742 1.270 1.00 82.25 166 PHE A CA 1
ATOM 1312 C C . PHE A 1 166 ? 6.283 12.971 1.835 1.00 82.25 166 PHE A C 1
ATOM 1314 O O . PHE A 1 166 ? 5.703 14.036 1.675 1.00 82.25 166 PHE A O 1
ATOM 1321 N N . CYS A 1 167 ? 5.738 12.016 2.595 1.00 81.69 167 CYS A N 1
ATOM 1322 C CA . CYS A 1 167 ? 4.447 12.139 3.270 1.00 81.69 167 CYS A CA 1
ATOM 1323 C C . CYS A 1 167 ? 4.367 13.258 4.329 1.00 81.69 167 CYS A C 1
ATOM 1325 O O . CYS A 1 167 ? 3.283 13.806 4.516 1.00 81.69 167 CYS A O 1
ATOM 1327 N N . LEU A 1 168 ? 5.474 13.615 4.986 1.00 87.69 168 LEU A N 1
ATOM 1328 C CA . LEU A 1 168 ? 5.544 14.622 6.053 1.00 87.69 168 LEU A CA 1
ATOM 1329 C C . LEU A 1 168 ? 5.781 16.050 5.528 1.00 87.69 168 LEU A C 1
ATOM 1331 O O . LEU A 1 168 ? 5.553 17.019 6.252 1.00 87.69 168 LEU A O 1
ATOM 1335 N N . MET A 1 169 ? 6.220 16.202 4.274 1.00 89.25 169 MET A N 1
ATOM 1336 C CA . MET A 1 169 ? 6.553 17.505 3.689 1.00 89.25 169 MET A CA 1
ATOM 1337 C C . MET A 1 169 ? 5.316 18.321 3.287 1.00 89.25 169 MET A C 1
ATOM 1339 O O . MET A 1 169 ? 4.294 17.783 2.843 1.00 89.25 169 MET A O 1
ATOM 1343 N N . LYS A 1 170 ? 5.431 19.657 3.360 1.00 93.94 170 LYS A N 1
ATOM 1344 C CA . LYS A 1 170 ? 4.404 20.580 2.842 1.00 93.94 170 LYS A CA 1
ATOM 1345 C C . LYS A 1 170 ? 4.304 20.469 1.315 1.00 93.94 170 LYS A C 1
ATOM 1347 O O . LYS A 1 170 ? 5.303 20.245 0.638 1.00 93.94 170 LYS A O 1
ATOM 1352 N N . GLN A 1 171 ? 3.121 20.727 0.753 1.00 94.31 171 GLN A N 1
ATOM 1353 C CA . GLN A 1 171 ? 2.874 20.603 -0.694 1.00 94.31 171 GLN A CA 1
ATOM 1354 C C . GLN A 1 171 ? 3.826 21.447 -1.560 1.00 94.31 171 GLN A C 1
ATOM 1356 O O . GLN A 1 171 ? 4.307 20.969 -2.581 1.00 94.31 171 GLN A O 1
ATOM 1361 N N . ALA A 1 172 ? 4.157 22.670 -1.136 1.00 94.25 172 ALA A N 1
ATOM 1362 C CA . ALA A 1 172 ? 5.107 23.520 -1.858 1.00 94.25 172 ALA A CA 1
ATOM 1363 C C . ALA A 1 172 ? 6.531 22.935 -1.881 1.00 94.25 172 ALA A C 1
ATOM 1365 O O . ALA A 1 172 ? 7.240 23.073 -2.869 1.00 94.25 172 ALA A O 1
ATOM 1366 N N . GLN A 1 173 ? 6.945 22.253 -0.809 1.00 93.56 173 GLN A N 1
ATOM 1367 C CA . GLN A 1 173 ? 8.254 21.598 -0.751 1.00 93.56 173 GLN A CA 1
ATOM 1368 C C . GLN A 1 173 ? 8.289 20.359 -1.652 1.00 93.56 173 GLN A C 1
ATOM 1370 O O . GLN A 1 173 ? 9.278 20.138 -2.339 1.00 93.56 173 GLN A O 1
ATOM 1375 N N . LYS A 1 174 ? 7.185 19.600 -1.714 1.00 93.81 174 LYS A N 1
ATOM 1376 C CA . LYS A 1 174 ? 7.032 18.481 -2.659 1.00 93.81 174 LYS A CA 1
ATOM 1377 C C . LYS A 1 174 ? 7.159 18.932 -4.109 1.00 93.81 174 LYS A C 1
ATOM 1379 O O . LYS A 1 174 ? 7.819 18.259 -4.889 1.00 93.81 174 LYS A O 1
ATOM 1384 N N . HIS A 1 175 ? 6.524 20.054 -4.452 1.00 94.56 175 HIS A N 1
ATOM 1385 C CA . HIS A 1 175 ? 6.582 20.604 -5.804 1.00 94.56 175 HIS A CA 1
ATOM 1386 C C . HIS A 1 175 ? 8.015 20.967 -6.199 1.00 94.56 175 HIS A C 1
ATOM 1388 O O . HIS A 1 175 ? 8.465 20.549 -7.255 1.00 94.56 175 HIS A O 1
ATOM 1394 N N . ARG A 1 176 ? 8.756 21.643 -5.311 1.00 94.31 176 ARG A N 1
ATOM 1395 C CA . ARG A 1 176 ? 10.167 21.994 -5.543 1.00 94.31 176 ARG A CA 1
ATOM 1396 C C . ARG A 1 176 ? 11.053 20.768 -5.757 1.00 94.31 176 ARG A C 1
ATOM 1398 O O . ARG A 1 176 ? 11.792 20.724 -6.728 1.00 94.31 176 ARG A O 1
ATOM 1405 N N . LEU A 1 177 ? 10.931 19.742 -4.908 1.00 93.56 177 LEU A N 1
ATOM 1406 C CA . LEU A 1 177 ? 11.684 18.495 -5.098 1.00 93.56 177 LEU A CA 1
ATOM 1407 C C . LEU A 1 177 ? 11.366 17.833 -6.441 1.00 93.56 177 LEU A C 1
ATOM 1409 O O . LEU A 1 177 ? 12.260 17.304 -7.092 1.00 93.56 177 LEU A O 1
ATOM 1413 N N . LEU A 1 178 ? 10.100 17.863 -6.865 1.00 93.69 178 LEU A N 1
ATOM 1414 C CA . LEU A 1 178 ? 9.712 17.314 -8.158 1.00 93.69 178 LEU A CA 1
ATOM 1415 C C . LEU A 1 178 ? 10.287 18.135 -9.317 1.00 93.69 178 LEU A C 1
ATOM 1417 O O . LEU A 1 178 ? 10.772 17.541 -10.271 1.00 93.69 178 LEU A O 1
ATOM 1421 N N . GLU A 1 179 ? 10.264 19.467 -9.236 1.00 96.12 179 GLU A N 1
ATOM 1422 C CA . GLU A 1 179 ? 10.894 20.347 -10.230 1.00 96.12 179 GLU A CA 1
ATOM 1423 C C . GLU A 1 179 ? 12.388 20.038 -10.369 1.00 96.12 179 GLU A C 1
ATOM 1425 O O . GLU A 1 179 ? 12.876 19.883 -11.484 1.00 96.12 179 GLU A O 1
ATOM 1430 N N . GLU A 1 180 ? 13.092 19.856 -9.252 1.00 96.00 180 GLU A N 1
ATOM 1431 C CA . GLU A 1 180 ? 14.504 19.472 -9.242 1.00 96.00 180 GLU A CA 1
ATOM 1432 C C . GLU A 1 180 ? 14.757 18.072 -9.835 1.00 96.00 180 GLU A C 1
ATOM 1434 O O . GLU A 1 180 ? 15.761 17.853 -10.510 1.00 96.00 180 GLU A O 1
ATOM 1439 N N . GLU A 1 181 ? 13.872 17.097 -9.602 1.00 95.62 181 GLU A N 1
ATOM 1440 C CA . GLU A 1 181 ? 13.983 15.784 -10.259 1.00 95.62 181 GLU A CA 1
ATOM 1441 C C . GLU A 1 181 ? 13.710 15.880 -11.762 1.00 95.62 181 GLU A C 1
ATOM 1443 O O . GLU A 1 181 ? 14.378 15.227 -12.566 1.00 95.62 181 GLU A O 1
ATOM 1448 N N . VAL A 1 182 ? 12.748 16.714 -12.161 1.00 96.69 182 VAL A N 1
ATOM 1449 C CA . VAL A 1 182 ? 12.441 16.959 -13.570 1.00 96.69 182 VAL A CA 1
ATOM 1450 C C . VAL A 1 182 ? 13.643 17.592 -14.266 1.00 96.69 182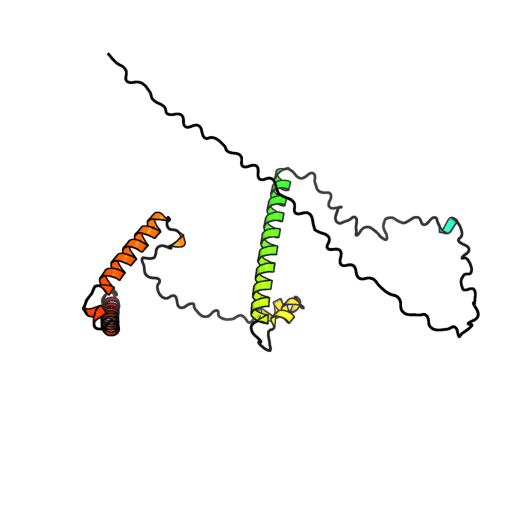 VAL A C 1
ATOM 1452 O O . VAL A 1 182 ? 13.994 17.131 -15.352 1.00 96.69 182 VAL A O 1
ATOM 1455 N N . THR A 1 183 ? 14.313 18.581 -13.665 1.00 96.81 183 THR A N 1
ATOM 1456 C CA . THR A 1 183 ? 15.523 19.177 -14.257 1.00 96.81 183 THR A CA 1
ATOM 1457 C C . THR A 1 183 ? 16.652 18.154 -14.369 1.00 96.81 183 THR A C 1
ATOM 1459 O O . THR A 1 183 ? 17.184 17.974 -15.465 1.00 96.81 183 THR A O 1
ATOM 1462 N N . ARG A 1 184 ? 16.933 17.388 -13.303 1.00 95.50 184 ARG A N 1
ATOM 1463 C CA . ARG A 1 184 ? 17.922 16.290 -13.327 1.00 95.50 184 ARG A CA 1
ATOM 1464 C C . ARG A 1 184 ? 17.651 15.283 -14.445 1.00 95.50 184 ARG A C 1
ATOM 1466 O O . ARG A 1 184 ? 18.566 14.845 -15.138 1.00 95.50 184 ARG A O 1
ATOM 1473 N N . PHE A 1 185 ? 16.392 14.898 -14.638 1.00 96.62 185 PHE A N 1
ATOM 1474 C CA . PHE A 1 185 ? 16.025 13.941 -15.679 1.00 96.62 185 PHE A CA 1
ATOM 1475 C C . PHE A 1 185 ? 16.204 14.517 -17.088 1.00 96.62 185 PHE A C 1
ATOM 1477 O O . PHE A 1 185 ? 16.712 13.830 -17.978 1.00 96.62 185 PHE A O 1
ATOM 1484 N N . HIS A 1 186 ? 15.839 15.786 -17.289 1.00 97.12 186 HIS A N 1
ATOM 1485 C CA . HIS A 1 186 ? 16.054 16.469 -18.563 1.00 97.12 186 HIS A CA 1
ATOM 1486 C C . HIS A 1 186 ? 17.540 16.564 -18.914 1.00 97.12 186 HIS A C 1
ATOM 1488 O O . HIS A 1 186 ? 17.892 16.360 -20.074 1.00 97.12 186 HIS A O 1
ATOM 1494 N N . GLU A 1 187 ? 18.418 16.799 -17.940 1.00 96.00 187 GLU A N 1
ATOM 1495 C CA . GLU A 1 187 ? 19.870 16.796 -18.150 1.00 96.00 187 GLU A CA 1
ATOM 1496 C C . GLU A 1 187 ? 20.370 15.434 -18.656 1.00 96.00 187 GLU A C 1
ATOM 1498 O O . GLU A 1 187 ? 21.108 15.368 -19.642 1.00 96.00 187 GLU A O 1
ATOM 1503 N N . VAL A 1 188 ? 19.914 14.332 -18.046 1.00 95.94 188 VAL A N 1
ATOM 1504 C CA . VAL A 1 188 ? 20.278 12.967 -18.471 1.00 95.94 188 VAL A CA 1
ATOM 1505 C C . VAL A 1 188 ? 19.788 12.683 -19.887 1.00 95.94 188 VAL A C 1
ATOM 1507 O O . VAL A 1 188 ? 20.552 12.196 -20.718 1.00 95.94 188 VAL A O 1
ATOM 1510 N N . ILE A 1 189 ? 18.534 13.022 -20.189 1.00 95.31 189 ILE A N 1
ATOM 1511 C CA . ILE A 1 189 ? 17.959 12.824 -21.521 1.00 95.31 189 ILE A CA 1
ATOM 1512 C C . ILE A 1 189 ? 18.644 13.705 -22.569 1.00 95.31 189 ILE A C 1
ATOM 1514 O O . ILE A 1 189 ? 18.761 13.301 -23.723 1.00 95.31 189 ILE A O 1
ATOM 1518 N N . THR A 1 190 ? 19.085 14.905 -22.211 1.00 97.12 190 THR A N 1
ATOM 1519 C CA . THR A 1 190 ? 19.758 15.816 -23.150 1.00 97.12 190 THR A CA 1
ATOM 1520 C C . THR A 1 190 ? 21.197 15.377 -23.425 1.00 97.12 190 THR A C 1
ATOM 1522 O O . THR A 1 190 ? 21.757 15.714 -24.467 1.00 97.12 190 THR A O 1
ATOM 1525 N N . ASN A 1 191 ? 21.794 14.572 -22.543 1.00 95.50 191 ASN A N 1
ATOM 1526 C CA . ASN A 1 191 ? 23.164 14.108 -22.701 1.00 95.50 191 ASN A CA 1
ATOM 1527 C C . ASN A 1 191 ? 23.327 13.228 -23.964 1.00 95.50 191 ASN A C 1
ATOM 1529 O O . ASN A 1 191 ? 22.704 12.163 -24.066 1.00 95.50 191 ASN A O 1
ATOM 1533 N N . PRO A 1 192 ? 24.214 13.602 -24.908 1.00 96.25 192 PRO A N 1
ATOM 1534 C CA . PRO A 1 192 ? 24.398 12.862 -26.154 1.00 96.25 192 PRO A CA 1
ATOM 1535 C C . PRO A 1 192 ? 24.913 11.434 -25.934 1.00 96.25 192 PRO A C 1
ATOM 1537 O O . PRO A 1 192 ? 24.555 10.537 -26.692 1.00 96.25 192 PRO A O 1
ATOM 1540 N N . ARG A 1 193 ? 25.695 11.177 -24.873 1.00 94.75 193 ARG A N 1
ATOM 1541 C CA . ARG A 1 193 ? 26.172 9.820 -24.546 1.00 94.75 193 ARG A CA 1
ATOM 1542 C C . ARG A 1 193 ? 25.025 8.902 -24.136 1.00 94.75 193 ARG A C 1
ATOM 1544 O O . ARG A 1 193 ? 24.975 7.753 -24.564 1.00 94.75 193 ARG A O 1
ATOM 1551 N N . TYR A 1 194 ? 24.091 9.430 -23.346 1.00 95.94 194 TYR A N 1
ATOM 1552 C CA . TYR A 1 194 ? 22.890 8.707 -22.937 1.00 95.94 194 TYR A CA 1
ATOM 1553 C C . TYR A 1 194 ? 21.950 8.468 -24.127 1.00 95.94 194 TYR A C 1
ATOM 1555 O O . TYR A 1 194 ? 21.401 7.379 -24.264 1.00 95.94 194 TYR A O 1
ATOM 1563 N N . ARG A 1 195 ? 21.816 9.450 -25.031 1.00 96.25 195 ARG A N 1
ATOM 1564 C CA . ARG A 1 195 ? 21.047 9.308 -26.281 1.00 96.25 195 ARG A CA 1
ATOM 1565 C C . ARG A 1 195 ? 21.635 8.267 -27.232 1.00 96.25 195 ARG A C 1
ATOM 1567 O O . ARG A 1 195 ? 20.870 7.539 -27.853 1.00 96.25 195 ARG A O 1
ATOM 1574 N N . ALA A 1 196 ? 22.961 8.200 -27.344 1.00 96.94 196 ALA A N 1
ATOM 1575 C CA . ALA A 1 196 ? 23.642 7.253 -28.220 1.00 96.94 196 ALA A CA 1
ATOM 1576 C C . ALA A 1 196 ? 23.567 5.812 -27.691 1.00 96.94 196 ALA A C 1
ATOM 1578 O O . ALA A 1 196 ? 23.283 4.893 -28.455 1.00 96.94 196 ALA A O 1
ATOM 1579 N N . ASN A 1 197 ? 23.812 5.601 -26.391 1.00 96.69 197 ASN A N 1
ATOM 1580 C CA . ASN A 1 197 ? 23.693 4.283 -25.768 1.00 96.69 197 ASN A CA 1
ATOM 1581 C C . ASN A 1 197 ? 23.291 4.390 -24.280 1.00 96.69 197 ASN A C 1
ATOM 1583 O O . ASN A 1 197 ? 24.160 4.511 -23.406 1.00 96.69 197 ASN A O 1
ATOM 1587 N N . PRO A 1 198 ? 21.986 4.304 -23.963 1.00 96.81 198 PRO A N 1
ATOM 1588 C CA . PRO A 1 198 ? 21.503 4.511 -22.600 1.00 96.81 198 PRO A CA 1
ATOM 1589 C C . PRO A 1 198 ? 21.930 3.383 -21.656 1.00 96.81 198 PRO A C 1
ATOM 1591 O O . PRO A 1 198 ? 22.250 3.643 -20.497 1.00 96.81 198 PRO A O 1
ATOM 1594 N N . LEU A 1 199 ? 21.981 2.135 -22.138 1.00 96.81 199 LEU A N 1
ATOM 1595 C CA . LEU A 1 199 ? 22.337 0.978 -21.311 1.00 96.81 199 LEU A CA 1
ATOM 1596 C C . LEU A 1 199 ? 23.794 1.050 -20.849 1.00 96.81 199 LEU A C 1
ATOM 1598 O O . LEU A 1 199 ? 24.075 0.844 -19.668 1.00 96.81 199 LEU A O 1
ATOM 1602 N N . MET A 1 200 ? 24.708 1.413 -21.753 1.00 96.56 200 MET A N 1
ATOM 1603 C CA . MET A 1 200 ? 26.117 1.589 -21.404 1.00 96.56 200 MET A CA 1
ATOM 1604 C C . MET A 1 200 ? 26.314 2.746 -20.425 1.00 96.56 200 MET A C 1
ATOM 1606 O O . MET A 1 200 ? 26.982 2.562 -19.409 1.00 96.56 200 MET A O 1
ATOM 1610 N N . ALA A 1 201 ? 25.675 3.897 -20.660 1.00 96.31 201 ALA A N 1
ATOM 1611 C CA . ALA A 1 201 ? 25.757 5.046 -19.757 1.00 96.31 201 ALA A CA 1
ATOM 1612 C C . ALA A 1 201 ? 25.261 4.714 -18.336 1.00 96.31 201 ALA A C 1
ATOM 1614 O O . ALA A 1 201 ? 25.877 5.115 -17.347 1.00 96.31 201 ALA A O 1
ATOM 1615 N N . ILE A 1 202 ? 24.180 3.932 -18.223 1.00 95.88 202 ILE A N 1
ATOM 1616 C CA . ILE A 1 202 ? 23.676 3.448 -16.931 1.00 95.88 202 ILE A CA 1
ATOM 1617 C C . ILE A 1 202 ? 24.678 2.483 -16.288 1.00 95.88 202 ILE A C 1
ATOM 1619 O O . ILE A 1 202 ? 24.971 2.627 -15.102 1.00 95.88 202 ILE A O 1
ATOM 1623 N N . SER A 1 203 ? 25.232 1.528 -17.043 1.00 96.31 203 SER A N 1
ATOM 1624 C CA . SER A 1 203 ? 26.208 0.569 -16.506 1.00 96.31 203 SER A CA 1
ATOM 1625 C C . SER A 1 203 ? 27.474 1.248 -15.968 1.00 96.31 203 SER A C 1
ATOM 1627 O O . SER A 1 203 ? 27.923 0.908 -14.875 1.00 96.31 203 SER A O 1
ATOM 1629 N N . GLU A 1 204 ? 27.990 2.260 -16.673 1.00 95.81 204 GLU A N 1
ATOM 1630 C CA . GLU A 1 204 ? 29.161 3.042 -16.263 1.00 95.81 204 GLU A CA 1
ATOM 1631 C C . GLU A 1 204 ? 28.871 3.864 -14.998 1.00 95.81 204 GLU A C 1
ATOM 1633 O O . GLU A 1 204 ? 29.701 3.966 -14.094 1.00 95.81 204 GLU A O 1
ATOM 1638 N N . HIS A 1 205 ? 27.674 4.448 -14.901 1.00 94.56 205 HIS A N 1
ATOM 1639 C CA . HIS A 1 205 ? 27.250 5.173 -13.704 1.00 94.56 205 HIS A CA 1
ATOM 1640 C C . HIS A 1 205 ? 27.147 4.255 -12.481 1.00 94.56 205 HIS A C 1
ATOM 1642 O O . HIS A 1 205 ? 27.603 4.602 -11.391 1.00 94.56 205 HIS A O 1
ATOM 1648 N N . LEU A 1 206 ? 26.568 3.065 -12.659 1.00 95.69 206 LEU A N 1
ATOM 1649 C CA . LEU A 1 206 ? 26.448 2.073 -11.592 1.00 95.69 206 LEU A CA 1
ATOM 1650 C C . LEU A 1 206 ? 27.818 1.557 -11.144 1.00 95.69 206 LEU A C 1
ATOM 1652 O O . LEU A 1 206 ? 28.059 1.476 -9.941 1.00 95.69 206 LEU A O 1
ATO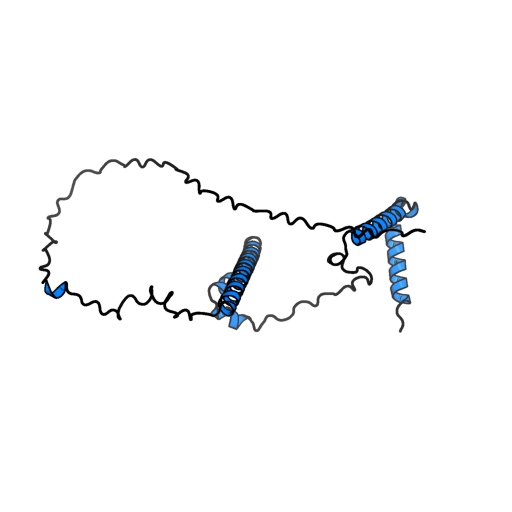M 1656 N N . SER A 1 207 ? 28.730 1.267 -12.078 1.00 95.19 207 SER A N 1
ATOM 1657 C CA . SER A 1 207 ? 30.078 0.807 -11.735 1.00 95.19 207 SER A CA 1
ATOM 1658 C C . SER A 1 207 ? 30.874 1.872 -10.977 1.00 95.19 207 SER A C 1
ATOM 1660 O O . SER A 1 207 ? 31.547 1.543 -10.002 1.00 95.19 207 SER A O 1
ATOM 1662 N N . LYS A 1 208 ? 30.762 3.151 -11.364 1.00 94.25 208 LYS A N 1
ATOM 1663 C CA . LYS A 1 208 ? 31.371 4.276 -10.630 1.00 94.25 208 LYS A CA 1
ATOM 1664 C C . LYS A 1 208 ? 30.817 4.400 -9.215 1.00 94.25 208 LYS A C 1
ATOM 1666 O O . LYS A 1 208 ? 31.591 4.529 -8.272 1.00 94.25 208 LYS A O 1
ATOM 1671 N N . ARG A 1 209 ? 29.491 4.323 -9.057 1.00 93.00 209 ARG A N 1
ATOM 1672 C CA . ARG A 1 209 ? 28.840 4.412 -7.743 1.00 93.00 209 ARG A CA 1
ATOM 1673 C C . ARG A 1 209 ? 29.276 3.281 -6.810 1.00 93.00 209 ARG A C 1
ATOM 1675 O O . ARG A 1 209 ? 29.560 3.548 -5.652 1.00 93.00 209 ARG A O 1
ATOM 1682 N N . LEU A 1 210 ? 29.368 2.050 -7.316 1.00 91.50 210 LEU A N 1
ATOM 1683 C CA . LEU A 1 210 ? 29.814 0.904 -6.517 1.00 91.50 210 LEU A CA 1
ATOM 1684 C C . LEU A 1 210 ? 31.251 1.073 -6.007 1.00 91.50 210 LEU A C 1
ATOM 1686 O O . LEU A 1 210 ? 31.501 0.820 -4.835 1.00 91.50 210 LEU A O 1
ATOM 1690 N N . ARG A 1 211 ? 32.170 1.567 -6.849 1.00 90.00 211 ARG A N 1
ATOM 1691 C CA . ARG A 1 211 ? 33.550 1.868 -6.426 1.00 90.00 211 ARG A CA 1
ATOM 1692 C C . ARG A 1 211 ? 33.604 2.977 -5.373 1.00 90.00 211 ARG A C 1
ATOM 1694 O O . ARG A 1 211 ? 34.342 2.873 -4.405 1.00 90.00 211 ARG A O 1
ATOM 1701 N N . GLN A 1 212 ? 32.774 4.008 -5.522 1.00 85.94 212 GLN A N 1
ATOM 1702 C CA . GLN A 1 212 ? 32.719 5.123 -4.574 1.00 85.94 212 GLN A CA 1
ATOM 1703 C C . GLN A 1 212 ? 32.160 4.713 -3.199 1.00 85.94 212 GLN A C 1
ATOM 1705 O O . GLN A 1 212 ? 32.602 5.226 -2.175 1.00 85.94 212 GLN A O 1
ATOM 1710 N N . GLU A 1 213 ? 31.209 3.776 -3.158 1.00 81.50 213 GLU A N 1
ATOM 1711 C CA . GLU A 1 213 ? 30.711 3.180 -1.908 1.00 81.50 213 GLU A CA 1
ATOM 1712 C C . GLU A 1 213 ? 31.749 2.255 -1.236 1.00 81.50 213 GLU A C 1
ATOM 1714 O O . GLU A 1 213 ? 31.711 2.075 -0.018 1.00 81.50 213 GLU A O 1
ATOM 1719 N N . GLU A 1 214 ? 32.672 1.675 -2.011 1.00 79.06 214 GLU A N 1
ATOM 1720 C CA . GLU A 1 214 ? 33.770 0.831 -1.523 1.00 79.06 214 GLU A CA 1
ATOM 1721 C C . GLU A 1 214 ? 34.919 1.666 -0.930 1.00 79.06 214 GLU A C 1
ATOM 1723 O O . GLU A 1 214 ? 35.410 1.348 0.150 1.00 79.06 214 GLU A O 1
ATOM 1728 N N . GLU A 1 215 ? 35.275 2.781 -1.574 1.00 75.19 215 GLU A N 1
ATOM 1729 C CA . GLU A 1 215 ? 36.315 3.721 -1.120 1.00 75.19 215 GLU A CA 1
ATOM 1730 C C . GLU A 1 215 ? 35.838 4.673 -0.000 1.00 75.19 215 GLU A C 1
ATOM 1732 O O . GLU A 1 215 ? 36.649 5.216 0.746 1.00 75.19 215 GLU A O 1
ATOM 1737 N N . GLY A 1 216 ? 34.523 4.886 0.138 1.00 62.91 216 GLY A N 1
ATOM 1738 C CA . GLY A 1 216 ? 33.914 5.820 1.096 1.00 62.91 216 GLY A CA 1
ATOM 1739 C C . GLY A 1 216 ? 33.614 5.258 2.492 1.00 62.91 216 GLY A C 1
ATOM 1740 O O . GLY A 1 216 ? 33.005 5.957 3.303 1.00 62.91 216 GLY A O 1
ATOM 1741 N N . LYS A 1 217 ? 33.998 4.011 2.794 1.00 50.84 217 LYS A N 1
ATOM 1742 C CA . LYS A 1 217 ? 33.904 3.455 4.153 1.00 50.84 217 LYS A CA 1
ATOM 1743 C C . LYS A 1 217 ? 35.158 3.838 4.949 1.00 50.84 217 LYS A C 1
ATOM 1745 O O . LYS A 1 217 ? 36.223 3.311 4.633 1.00 50.84 217 LYS A O 1
ATOM 1750 N N . PRO A 1 218 ? 35.078 4.697 5.984 1.00 54.75 218 PRO A N 1
ATOM 1751 C CA . PRO A 1 218 ? 36.164 4.763 6.950 1.00 54.75 218 PRO A CA 1
ATOM 1752 C C . PRO A 1 218 ? 36.236 3.411 7.679 1.00 54.75 218 PRO A C 1
ATOM 1754 O O 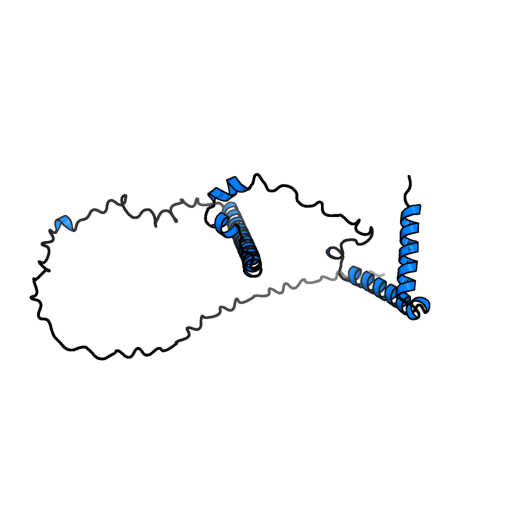. PRO A 1 218 ? 35.198 2.871 8.073 1.00 54.75 218 PRO A O 1
ATOM 1757 N N . LEU A 1 219 ? 37.448 2.854 7.777 1.00 43.28 219 LEU A N 1
ATOM 1758 C CA . LEU A 1 219 ? 37.778 1.698 8.621 1.00 43.28 219 LEU A CA 1
ATOM 1759 C C . LEU A 1 219 ? 37.509 1.999 10.100 1.00 43.28 219 LEU A C 1
ATOM 1761 O O . LEU A 1 219 ? 37.786 3.146 10.521 1.00 43.28 219 LEU A O 1
#

pLDDT: mean 71.3, std 19.75, range [39.44, 98.12]

Radius of gyration: 39.42 Å; chains: 1; bounding box: 104×110×68 Å

Secondary structure (DSSP, 8-state):
------------------------------------PPPPPP------------------HHHH-----TTTS-SHHHHTT-S------HHHHHHHHHHHHHHHHHHHHHHHHHHHHHHHHHHS--TT--HHHHHH-TTHHHHHGGG---PPP-------TT---GGGS-HHHHHHHHHHHHHHHHHHHH-HHHHH-HHHHHHHHHHHHHHHHHHT---

Sequence (219 aa):
LGQVEVSRQFIHKSQRRFRLHLFSPALLRSSSGSSWVPPPAPSQQGRRTAVNDFCAPTIDPDTLVKKLDLDSRSIISSRTGLEEKPVLSKKEKMKLRKERWLQKIESVKLAKQKQKAEAKRKATPVVGDMQPLMEALPELCDLTTGGRGRKPPKRYVPFRDGLSDFCLMKQAQKHRLLEEEVTRFHEVITNPRYRANPLMAISEHLSKRLRQEEEGKPL

Organism: Falco tinnunculus (NCBI:txid100819)

InterPro domains:
  IPR028160 Ribosome biogenesis protein Slx9-like [PF15341] (86-208)

Foldseek 3Di:
DDDDDDDDDDDDDDDDPDDDDPDDDDDPDDDDDDDDDDDDDDDDDDDDDDPPPPPPPPDDVVNVPPPPPVPPDDVVVVVVPPPPPDVDPPVVVVVVVVVVVVVVVVVVVVVVVVVVVVVVCVVPPDPDDCVVVCVVDVVVVVVPVPPPDDDDPDPPPPDPPPPPPLVPDDPVVNVVVVVVVVVVVVVLVPDVVCVVPVVVVVVVVVVVVVVCVVVPDDD